Protein AF-A0A818RPY4-F1 (afdb_monomer_lite)

Foldseek 3Di:
DLVVVLVVLVVLLVVLQVVLVCCCPPVVDNVSSVVSNVSSVVSVVVSVVSVVVVVVVVVVVVVVVVVVVVVVVVVVVVVVVVVVVVCVVVDPVVVVVVVVVVVVVVVVVVVVVCVVVVVVVVVVCVVVDPVVVVLVVVVVVCVVVVNPCVVVSVVPPPPPDDPDDPVNVVVVVVVVVVVVVVVVD

Sequence (185 aa):
MIEKEASAAEKKYEASRKKALNAMKKSGDIETARIYAETAIQNRTSHNQFLTMASRIDSVISKVQQANAQNIMVNNMKQVNKMLEHVNKDMNISELAKIMEQFEQSFENFDVKEQVMSNAMNQAMATSTPTEAVHDLLRQIAEENNLDIRAQLDAIPSVQNTVQTPAQQEAAAQNTRLAALRHAT

Secondary structure (DSSP, 8-state):
-HHHHHHHHHHHHHHHHHHHHHHHHHH--HHHHHHHHHHHHHHHHHHHHHHHHHHHHHHHHHHHHHHHHHHHHHHHHHHHHHHHHHHHHH--HHHHHHHHHHHHHHHHHHHHHHHHHHHHHHHHHHHHS-HHHHHHHHHHHHHHTT---HHHHTTS----S----HHHHHHHHHHHHHHHHHT--

InterPro domains:
  IPR005024 Snf7 family [PF03357] (1-159)
  IPR005024 Snf7 family [PTHR10476] (2-182)

Structure (mmCIF, N/CA/C/O backbone):
data_AF-A0A818RPY4-F1
#
_entry.id   AF-A0A818RPY4-F1
#
loop_
_atom_site.group_PDB
_atom_site.id
_atom_site.type_symbol
_atom_site.label_atom_id
_atom_site.label_alt_id
_atom_site.label_comp_id
_atom_site.label_asym_id
_atom_site.label_entity_id
_atom_site.label_seq_id
_atom_site.pdbx_PDB_ins_code
_atom_site.Cartn_x
_atom_site.Cartn_y
_atom_site.Cartn_z
_atom_site.occupancy
_atom_site.B_iso_or_equiv
_atom_site.auth_seq_id
_atom_site.auth_comp_id
_atom_site.auth_asym_id
_atom_site.auth_atom_id
_atom_site.pdbx_PDB_model_num
ATOM 1 N N . MET A 1 1 ? 5.436 9.687 -5.935 1.00 67.44 1 MET A N 1
ATOM 2 C CA . MET A 1 1 ? 6.617 10.373 -6.529 1.00 67.44 1 MET A CA 1
ATOM 3 C C . MET A 1 1 ? 7.521 9.380 -7.259 1.00 67.44 1 MET A C 1
ATOM 5 O O . MET A 1 1 ? 7.837 9.636 -8.412 1.00 67.44 1 MET A O 1
ATOM 9 N N . ILE A 1 2 ? 7.837 8.222 -6.660 1.00 80.00 2 ILE A N 1
ATOM 10 C CA . ILE A 1 2 ? 8.667 7.173 -7.290 1.00 80.00 2 ILE A CA 1
ATOM 11 C C . ILE A 1 2 ? 7.984 6.491 -8.489 1.00 80.00 2 ILE A C 1
ATOM 13 O O . ILE A 1 2 ? 8.639 6.249 -9.495 1.00 80.00 2 ILE A O 1
ATOM 17 N N . GLU A 1 3 ? 6.663 6.289 -8.476 1.00 82.06 3 GLU A N 1
ATOM 18 C CA . GLU A 1 3 ? 5.933 5.764 -9.651 1.00 82.06 3 GLU A CA 1
ATOM 19 C C . GLU A 1 3 ? 6.082 6.650 -10.898 1.00 82.06 3 GLU A C 1
ATOM 21 O O . GLU A 1 3 ? 6.159 6.170 -12.030 1.00 82.06 3 GLU A O 1
ATOM 26 N N . LYS A 1 4 ? 6.178 7.970 -10.696 1.00 87.00 4 LYS A N 1
ATOM 27 C CA . LYS A 1 4 ? 6.399 8.930 -11.782 1.00 87.00 4 LYS A CA 1
ATOM 28 C C . LYS A 1 4 ? 7.807 8.784 -12.366 1.00 87.00 4 LYS A C 1
ATOM 30 O O . LYS A 1 4 ? 7.972 8.915 -13.577 1.00 87.00 4 LYS A O 1
ATOM 35 N N . GLU A 1 5 ? 8.801 8.486 -11.531 1.00 82.75 5 GLU A N 1
ATOM 36 C CA . GLU A 1 5 ? 10.171 8.192 -11.968 1.00 82.75 5 GLU A CA 1
ATOM 37 C C . GLU A 1 5 ? 10.271 6.829 -12.659 1.00 82.75 5 GLU A C 1
ATOM 39 O O . GLU A 1 5 ? 10.921 6.732 -13.700 1.00 82.75 5 GLU A O 1
ATOM 44 N N . ALA A 1 6 ? 9.541 5.817 -12.176 1.00 85.31 6 ALA A N 1
ATOM 45 C CA . ALA A 1 6 ? 9.406 4.530 -12.853 1.00 85.31 6 ALA A CA 1
ATOM 46 C C . ALA A 1 6 ? 8.798 4.712 -14.258 1.00 85.31 6 ALA A C 1
ATOM 48 O O . ALA A 1 6 ? 9.389 4.283 -15.248 1.00 85.31 6 ALA A O 1
ATOM 49 N N . SER A 1 7 ? 7.682 5.437 -14.384 1.00 88.62 7 SER A N 1
ATOM 50 C CA . SER A 1 7 ? 7.064 5.736 -15.687 1.00 88.62 7 SER A CA 1
ATOM 51 C C . SER A 1 7 ? 7.983 6.556 -16.606 1.00 88.62 7 SER A C 1
ATOM 53 O O . SER A 1 7 ? 8.022 6.342 -17.819 1.00 88.62 7 SER A O 1
ATOM 55 N N . ALA A 1 8 ? 8.765 7.484 -16.050 1.00 89.81 8 ALA A N 1
ATOM 56 C CA . ALA A 1 8 ? 9.746 8.242 -16.821 1.00 89.81 8 ALA A CA 1
ATOM 57 C C . ALA A 1 8 ? 10.901 7.359 -17.333 1.00 89.81 8 ALA A C 1
ATOM 59 O O . ALA A 1 8 ? 11.337 7.541 -18.473 1.00 89.81 8 ALA A O 1
ATOM 60 N N . ALA A 1 9 ? 11.379 6.406 -16.527 1.00 86.31 9 ALA A N 1
ATOM 61 C CA . ALA A 1 9 ? 12.386 5.425 -16.932 1.00 86.31 9 ALA A CA 1
ATOM 62 C C . ALA A 1 9 ? 11.866 4.505 -18.051 1.00 86.31 9 ALA A C 1
ATOM 64 O O . ALA A 1 9 ? 12.587 4.260 -19.018 1.00 86.31 9 ALA A O 1
ATOM 65 N N . GLU A 1 10 ? 10.593 4.111 -17.992 1.00 89.00 10 GLU A N 1
ATOM 66 C CA . GLU A 1 10 ? 9.947 3.302 -19.034 1.00 89.00 10 GLU A CA 1
ATOM 67 C C . GLU A 1 10 ? 9.850 4.052 -20.372 1.00 89.00 10 GLU A C 1
ATOM 69 O O . GLU A 1 10 ? 10.213 3.544 -21.434 1.00 89.00 10 GLU A O 1
ATOM 74 N N . LYS A 1 11 ? 9.472 5.336 -20.334 1.00 91.88 11 LYS A N 1
ATOM 75 C CA . LYS A 1 11 ? 9.467 6.183 -21.539 1.00 91.88 11 LYS A CA 1
ATOM 76 C C . LYS A 1 11 ? 10.861 6.326 -22.157 1.00 91.88 11 LYS A C 1
ATOM 78 O O . LYS A 1 11 ? 10.989 6.369 -23.382 1.00 91.88 11 LYS A O 1
ATOM 83 N N . LYS A 1 12 ? 11.912 6.404 -21.331 1.00 89.06 12 LYS A N 1
ATOM 84 C CA . LYS A 1 12 ? 13.310 6.444 -21.798 1.00 89.06 12 LYS A CA 1
ATOM 85 C C . LYS A 1 12 ? 13.745 5.108 -22.404 1.00 89.06 12 LYS A C 1
ATOM 87 O O . LYS A 1 12 ? 14.444 5.124 -23.417 1.00 89.06 12 LYS A O 1
ATOM 92 N N . TYR A 1 13 ? 13.305 3.982 -21.839 1.00 88.06 13 TYR A N 1
ATOM 93 C CA . TYR A 1 13 ? 13.518 2.651 -22.409 1.00 88.06 13 TYR A CA 1
ATOM 94 C C . TYR A 1 13 ? 12.922 2.543 -23.820 1.00 88.06 13 TYR A C 1
ATOM 96 O O . TYR A 1 13 ? 13.658 2.264 -24.770 1.00 88.06 13 TYR A O 1
ATOM 104 N N . GLU A 1 14 ? 11.639 2.871 -23.994 1.00 88.88 14 GLU A N 1
ATOM 105 C CA . GLU A 1 14 ? 10.976 2.800 -25.305 1.00 88.88 14 GLU A CA 1
ATOM 106 C C . GLU A 1 14 ? 11.595 3.764 -26.332 1.00 88.88 14 GLU A C 1
ATOM 108 O O . GLU A 1 14 ? 11.772 3.423 -27.507 1.00 88.88 14 GLU A O 1
ATOM 113 N N . ALA A 1 15 ? 12.018 4.956 -25.897 1.00 90.25 15 ALA A N 1
ATOM 114 C CA . ALA A 1 15 ? 12.715 5.906 -26.761 1.00 90.25 15 ALA A CA 1
ATOM 115 C C . ALA A 1 15 ? 14.076 5.371 -27.249 1.00 90.25 15 ALA A C 1
ATOM 117 O O . ALA A 1 15 ? 14.388 5.483 -28.439 1.00 90.25 15 ALA A O 1
ATOM 118 N N . SER A 1 16 ? 14.881 4.778 -26.363 1.00 82.88 16 SER A N 1
ATOM 119 C CA . SER A 1 16 ? 16.184 4.187 -26.708 1.00 82.88 16 SER A CA 1
ATOM 120 C C . SER A 1 16 ? 16.033 2.930 -27.566 1.00 82.88 16 SER A C 1
ATOM 122 O O . SER A 1 16 ? 16.767 2.759 -28.540 1.00 82.88 16 SER A O 1
ATOM 124 N N . ARG A 1 17 ? 15.011 2.112 -27.301 1.00 87.19 17 ARG A N 1
ATOM 125 C CA . ARG A 1 17 ? 14.654 0.945 -28.118 1.00 87.19 17 ARG A CA 1
ATOM 126 C C . ARG A 1 17 ? 14.272 1.342 -29.545 1.00 87.19 17 ARG A C 1
ATOM 128 O O . ARG A 1 17 ? 14.753 0.742 -30.5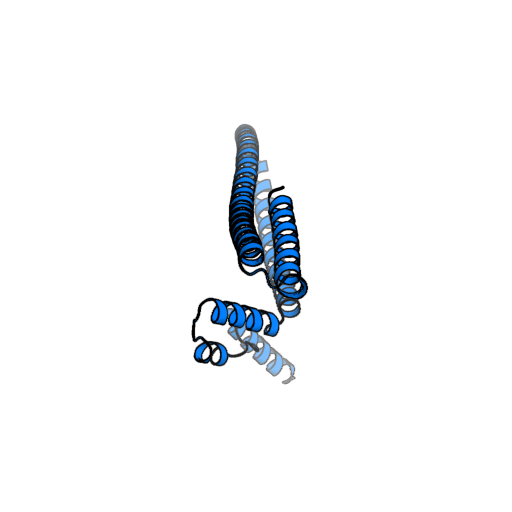07 1.00 87.19 17 ARG A O 1
ATOM 135 N N . LYS A 1 18 ? 13.471 2.400 -29.709 1.00 87.69 18 LYS A N 1
ATOM 136 C CA . LYS A 1 18 ? 13.110 2.934 -31.033 1.00 87.69 18 LYS A CA 1
ATOM 137 C C . LYS A 1 18 ? 14.329 3.482 -31.784 1.00 87.69 18 LYS A C 1
ATOM 139 O O . LYS A 1 18 ? 14.424 3.307 -32.999 1.00 87.69 18 LYS A O 1
ATOM 144 N N . LYS A 1 19 ? 15.276 4.110 -31.079 1.00 85.25 19 LYS A N 1
ATOM 145 C CA . LYS A 1 19 ? 16.550 4.573 -31.660 1.00 85.25 19 LYS A CA 1
ATOM 146 C C . LYS A 1 19 ? 17.438 3.408 -32.106 1.00 85.25 19 LYS A C 1
ATOM 148 O O . LYS A 1 19 ? 17.927 3.452 -33.230 1.00 85.25 19 LYS A O 1
ATOM 153 N N . ALA A 1 20 ? 17.555 2.347 -31.304 1.00 80.81 20 ALA A N 1
ATOM 154 C CA . ALA A 1 20 ? 18.280 1.129 -31.678 1.00 80.81 20 ALA A CA 1
ATOM 155 C C . ALA A 1 20 ? 17.685 0.465 -32.935 1.00 80.81 20 ALA A C 1
ATOM 157 O O . ALA A 1 20 ? 18.412 0.133 -33.871 1.00 80.81 20 ALA A O 1
ATOM 158 N N . LEU A 1 21 ? 16.351 0.355 -33.005 1.00 81.69 21 LEU A N 1
ATOM 159 C CA . LEU A 1 21 ? 15.651 -0.201 -34.169 1.00 81.69 21 LEU A CA 1
ATOM 160 C C . LEU A 1 21 ? 15.906 0.624 -35.441 1.00 81.69 21 LEU A C 1
ATOM 162 O O . LEU A 1 21 ? 16.112 0.071 -36.521 1.00 81.69 21 LEU A O 1
ATOM 166 N N . ASN A 1 22 ? 15.895 1.953 -35.318 1.00 82.50 22 ASN A N 1
ATOM 167 C CA . ASN A 1 22 ? 16.165 2.850 -36.438 1.00 82.50 22 ASN A CA 1
ATOM 168 C C . ASN A 1 22 ? 17.631 2.784 -36.893 1.00 82.50 22 ASN A C 1
ATOM 170 O O . ASN A 1 22 ? 17.871 2.809 -38.098 1.00 82.50 22 ASN A O 1
ATOM 174 N N . ALA A 1 23 ? 18.583 2.663 -35.962 1.00 76.31 23 ALA A N 1
ATOM 175 C CA . ALA A 1 23 ? 20.004 2.499 -36.273 1.00 76.31 23 ALA A CA 1
ATOM 176 C C . ALA A 1 23 ? 20.271 1.186 -37.032 1.00 76.31 23 ALA A C 1
ATOM 178 O O . ALA A 1 23 ? 20.927 1.214 -38.073 1.00 76.31 23 ALA A O 1
ATOM 179 N N . MET A 1 24 ? 19.663 0.069 -36.599 1.00 72.56 24 MET A N 1
ATOM 180 C CA . MET A 1 24 ? 19.740 -1.211 -37.322 1.00 72.56 24 MET A CA 1
ATOM 181 C C . MET A 1 24 ? 19.140 -1.131 -38.729 1.00 72.56 24 MET A C 1
ATOM 183 O O . MET A 1 24 ? 19.733 -1.641 -39.674 1.00 72.56 24 MET A O 1
ATOM 187 N N . LYS A 1 25 ? 17.961 -0.513 -38.885 1.00 78.00 25 LYS A N 1
ATOM 188 C CA . LYS A 1 25 ? 17.232 -0.516 -40.166 1.00 78.00 25 LYS A CA 1
ATOM 189 C C . LYS A 1 25 ? 17.791 0.448 -41.211 1.00 78.00 25 LYS A C 1
ATOM 191 O O . LYS A 1 25 ? 17.635 0.179 -42.396 1.00 78.00 25 LYS A O 1
ATOM 196 N N . LYS A 1 26 ? 18.348 1.591 -40.798 1.00 69.31 26 LYS A N 1
ATOM 197 C CA . LYS A 1 26 ? 18.755 2.661 -41.727 1.00 69.31 26 LYS A CA 1
ATOM 198 C C . LYS A 1 26 ? 20.251 2.708 -41.996 1.00 69.31 26 LYS A C 1
ATOM 200 O O . LYS A 1 26 ? 20.631 3.004 -43.121 1.00 69.31 26 LYS A O 1
ATOM 205 N N . SER A 1 27 ? 21.071 2.456 -40.981 1.00 61.00 27 SER A N 1
ATOM 206 C CA . SER A 1 27 ? 22.516 2.681 -41.081 1.00 61.00 27 SER A CA 1
ATOM 207 C C . SER A 1 27 ? 23.313 1.387 -41.231 1.00 61.00 27 SER A C 1
ATOM 209 O O . SER A 1 27 ? 24.478 1.454 -41.596 1.00 61.00 27 SER A O 1
ATOM 211 N N . GLY A 1 28 ? 22.723 0.218 -40.935 1.00 67.31 28 GLY A N 1
ATOM 212 C CA . GLY A 1 28 ? 23.444 -1.066 -40.920 1.00 67.31 28 GLY A CA 1
ATOM 213 C C . GLY A 1 28 ? 24.577 -1.130 -39.883 1.00 67.31 28 GLY A C 1
ATOM 214 O O . GLY A 1 28 ? 25.335 -2.094 -39.854 1.00 67.31 28 GLY A O 1
ATOM 215 N N . ASP A 1 29 ? 24.684 -0.107 -39.032 1.00 75.81 29 ASP A N 1
ATOM 216 C CA . ASP A 1 29 ? 25.770 0.091 -38.085 1.00 75.81 29 ASP A CA 1
ATOM 217 C C . ASP A 1 29 ? 25.438 -0.598 -36.756 1.00 75.81 29 ASP A C 1
ATOM 219 O O . ASP A 1 29 ? 24.669 -0.104 -35.920 1.00 75.81 29 ASP A O 1
ATOM 223 N N . ILE A 1 30 ? 25.984 -1.805 -36.615 1.00 78.12 30 ILE A N 1
ATOM 224 C CA . ILE A 1 30 ? 25.732 -2.721 -35.500 1.00 78.12 30 ILE A CA 1
ATOM 225 C C . ILE A 1 30 ? 26.268 -2.150 -34.182 1.00 78.12 30 ILE A C 1
ATOM 227 O O . ILE A 1 30 ? 25.637 -2.343 -33.142 1.00 78.12 30 ILE A O 1
ATOM 231 N N . GLU A 1 31 ? 27.374 -1.404 -34.211 1.00 79.56 31 GLU A N 1
ATOM 232 C CA . GLU A 1 31 ? 27.987 -0.845 -33.000 1.00 79.56 31 GLU A CA 1
ATOM 233 C C . GLU A 1 31 ? 27.130 0.280 -32.405 1.00 79.56 31 GLU A C 1
ATOM 235 O O . GLU A 1 31 ? 26.821 0.276 -31.211 1.00 79.56 31 GLU A O 1
ATOM 240 N N . THR A 1 32 ? 26.608 1.178 -33.243 1.00 77.50 32 THR A N 1
ATOM 241 C CA . THR A 1 32 ? 25.671 2.217 -32.791 1.00 77.50 32 THR A CA 1
ATOM 242 C C . THR A 1 32 ? 24.368 1.613 -32.247 1.00 77.50 32 THR A C 1
ATOM 244 O O . THR A 1 32 ? 23.838 2.059 -31.224 1.00 77.50 32 THR A O 1
ATOM 247 N N . ALA A 1 33 ? 23.844 0.564 -32.890 1.00 79.25 33 ALA A N 1
ATOM 248 C CA . ALA A 1 33 ? 22.659 -0.140 -32.403 1.00 79.25 33 ALA A CA 1
ATOM 249 C C . ALA A 1 33 ? 22.900 -0.851 -31.058 1.00 79.25 33 ALA A C 1
ATOM 251 O O . ALA A 1 33 ? 22.015 -0.831 -30.197 1.00 79.25 33 ALA A O 1
ATOM 252 N N . ARG A 1 34 ? 24.093 -1.427 -30.854 1.00 79.81 34 ARG A N 1
ATOM 253 C CA . ARG A 1 34 ? 24.506 -2.069 -29.599 1.00 79.81 34 ARG A CA 1
ATOM 254 C C . ARG A 1 34 ? 24.515 -1.076 -28.436 1.00 79.81 34 ARG A C 1
ATOM 256 O O . ARG A 1 34 ? 23.913 -1.373 -27.409 1.00 79.81 34 ARG A O 1
ATOM 263 N N . ILE A 1 35 ? 25.094 0.113 -28.614 1.00 85.50 35 ILE A N 1
ATOM 264 C CA . ILE A 1 35 ? 25.145 1.150 -27.564 1.00 85.50 35 ILE A CA 1
ATOM 265 C C . ILE A 1 35 ? 23.730 1.591 -27.147 1.00 85.50 35 ILE A C 1
ATOM 267 O O . ILE A 1 35 ? 23.422 1.715 -25.955 1.00 85.50 35 ILE A O 1
ATOM 271 N N . TYR A 1 36 ? 22.825 1.791 -28.112 1.00 83.31 36 TYR A N 1
ATOM 272 C CA . TYR A 1 36 ? 21.433 2.136 -27.802 1.00 83.31 36 TYR A CA 1
ATOM 273 C C . TYR A 1 36 ? 20.666 0.984 -27.142 1.00 83.31 36 TYR A C 1
ATOM 275 O O . TYR A 1 36 ? 19.822 1.239 -26.279 1.00 83.31 36 TYR A O 1
ATOM 283 N N . ALA A 1 37 ? 20.954 -0.266 -27.513 1.00 83.69 37 ALA A N 1
ATOM 284 C CA . ALA A 1 37 ? 20.369 -1.443 -26.879 1.00 83.69 37 ALA A CA 1
ATOM 285 C C . ALA A 1 37 ? 20.849 -1.610 -25.428 1.00 83.69 37 ALA A C 1
ATOM 287 O O . ALA A 1 37 ? 20.030 -1.851 -24.543 1.00 83.69 37 ALA A O 1
ATOM 288 N N . GLU A 1 38 ? 22.139 -1.404 -25.160 1.00 86.31 38 GLU A N 1
ATOM 289 C CA . GLU A 1 38 ? 22.707 -1.427 -23.808 1.00 86.31 38 GLU A CA 1
ATOM 290 C C . GLU A 1 38 ? 22.080 -0.341 -22.926 1.00 86.31 38 GLU A C 1
ATOM 292 O O . GLU A 1 38 ? 21.578 -0.623 -21.836 1.00 86.31 38 GLU A O 1
ATOM 297 N N . THR A 1 39 ? 21.971 0.879 -23.458 1.00 84.62 39 THR A N 1
ATOM 298 C CA . THR A 1 39 ? 21.284 1.989 -22.783 1.00 84.62 39 THR A CA 1
ATOM 299 C C . THR A 1 39 ? 19.810 1.660 -22.513 1.00 84.62 39 THR A C 1
ATOM 301 O O . THR A 1 39 ? 19.263 2.027 -21.470 1.00 84.62 39 THR A O 1
ATOM 304 N N . ALA A 1 40 ? 19.128 0.969 -23.431 1.00 84.19 40 ALA A N 1
ATOM 305 C CA . ALA A 1 40 ? 17.751 0.532 -23.216 1.00 84.19 40 ALA A CA 1
ATOM 306 C C . ALA A 1 40 ? 17.670 -0.494 -22.070 1.00 84.19 40 ALA A C 1
ATOM 308 O O . ALA A 1 40 ? 16.874 -0.316 -21.149 1.00 84.19 40 ALA A O 1
ATOM 309 N N . ILE A 1 41 ? 18.530 -1.516 -22.068 1.00 89.19 41 ILE A N 1
ATOM 310 C CA . ILE A 1 41 ? 18.573 -2.527 -21.001 1.00 89.19 41 ILE A CA 1
ATOM 311 C C . ILE A 1 41 ? 18.842 -1.873 -19.642 1.00 89.19 41 ILE A C 1
ATOM 313 O O . ILE A 1 41 ? 18.144 -2.180 -18.677 1.00 89.19 41 ILE A O 1
ATOM 317 N N . GLN A 1 42 ? 19.780 -0.927 -19.569 1.00 88.56 42 GLN A N 1
ATOM 318 C CA . GLN A 1 42 ? 20.076 -0.198 -18.337 1.00 88.56 42 GLN A CA 1
ATOM 319 C C . GLN A 1 42 ? 18.849 0.569 -17.817 1.00 88.56 42 GLN A C 1
ATOM 321 O O . GLN A 1 42 ? 18.505 0.443 -16.643 1.00 88.56 42 GLN A O 1
ATOM 326 N N . ASN A 1 43 ? 18.138 1.295 -18.691 1.00 85.69 43 ASN A N 1
ATOM 327 C CA . ASN A 1 43 ? 16.909 2.005 -18.313 1.00 85.69 43 ASN A CA 1
ATOM 328 C C . ASN A 1 43 ? 15.803 1.050 -17.833 1.00 85.69 43 ASN A C 1
ATOM 330 O O . ASN A 1 43 ? 15.098 1.376 -16.879 1.00 85.69 43 ASN A O 1
ATOM 334 N N . ARG A 1 44 ? 15.674 -0.136 -18.444 1.00 87.62 44 ARG A N 1
ATOM 335 C CA . ARG A 1 44 ? 14.719 -1.168 -18.011 1.00 87.62 44 ARG A CA 1
ATOM 336 C C . ARG A 1 44 ? 15.059 -1.709 -16.621 1.00 87.62 44 ARG A C 1
ATOM 338 O O . ARG A 1 44 ? 14.172 -1.878 -15.788 1.00 87.62 44 ARG A O 1
ATOM 345 N N . THR A 1 45 ? 16.339 -1.946 -16.342 1.00 88.19 45 THR A N 1
ATOM 346 C CA . THR A 1 45 ? 16.793 -2.361 -15.007 1.00 88.19 45 THR A CA 1
ATOM 347 C C . THR A 1 45 ? 16.498 -1.283 -13.966 1.00 88.19 45 THR A C 1
ATOM 349 O O . THR A 1 45 ? 15.952 -1.591 -12.907 1.00 88.19 45 THR A O 1
ATOM 352 N N . SER A 1 46 ? 16.771 -0.012 -14.280 1.00 84.25 46 SER A N 1
ATOM 353 C CA . SER A 1 46 ? 16.408 1.107 -13.405 1.00 84.25 46 SER A CA 1
ATOM 354 C C . SER A 1 46 ? 14.895 1.199 -13.177 1.00 84.25 46 SER A C 1
ATOM 356 O O . SER A 1 46 ? 14.475 1.394 -12.040 1.00 84.25 46 SER A O 1
ATOM 358 N N . HIS A 1 47 ? 14.068 0.998 -14.212 1.00 86.94 47 HIS A N 1
ATOM 359 C CA . HIS A 1 47 ? 12.607 0.956 -14.081 1.00 86.94 47 HIS A CA 1
ATOM 360 C C . HIS A 1 47 ? 12.148 -0.123 -13.089 1.00 86.94 47 HIS A C 1
ATOM 362 O O . HIS A 1 47 ? 11.433 0.187 -12.136 1.00 86.94 47 HIS A O 1
ATOM 368 N N . ASN A 1 48 ? 12.619 -1.363 -13.255 1.00 87.44 48 ASN A N 1
ATOM 369 C CA . ASN A 1 48 ? 12.277 -2.473 -12.359 1.00 87.44 48 ASN A CA 1
ATOM 370 C C . ASN A 1 48 ? 12.696 -2.199 -10.906 1.00 87.44 48 ASN A C 1
ATOM 372 O O . ASN A 1 48 ? 11.982 -2.548 -9.960 1.00 87.44 48 ASN A O 1
ATOM 376 N N . GLN A 1 49 ? 13.841 -1.543 -10.715 1.00 89.50 49 GLN A N 1
ATOM 377 C CA . GLN A 1 49 ? 14.306 -1.172 -9.386 1.00 89.50 49 GLN A CA 1
ATOM 378 C C . GLN A 1 49 ? 13.437 -0.077 -8.756 1.00 89.50 49 GLN A C 1
ATOM 380 O O . GLN A 1 49 ? 13.091 -0.194 -7.580 1.00 89.50 49 GLN A O 1
ATOM 385 N N . PHE A 1 50 ? 13.011 0.928 -9.527 1.00 88.62 50 PHE A N 1
ATOM 386 C CA . PHE A 1 50 ? 12.057 1.934 -9.053 1.00 88.62 50 PHE A CA 1
ATOM 387 C C . PHE A 1 50 ? 10.687 1.335 -8.729 1.00 88.62 50 PHE A C 1
ATOM 389 O O . PHE A 1 50 ? 10.101 1.711 -7.718 1.00 88.62 50 PHE A O 1
ATOM 396 N N . LEU A 1 51 ? 10.202 0.371 -9.516 1.00 88.94 51 LEU A N 1
ATOM 397 C CA . LEU A 1 51 ? 8.951 -0.340 -9.236 1.00 88.94 51 LEU A CA 1
ATOM 398 C C . LEU A 1 51 ? 9.036 -1.118 -7.913 1.00 88.94 51 LEU A C 1
ATOM 400 O O . LEU A 1 51 ? 8.153 -1.028 -7.063 1.00 88.94 51 LEU A O 1
ATOM 404 N N . THR A 1 52 ? 10.151 -1.823 -7.702 1.00 87.75 52 THR A N 1
ATOM 405 C CA . THR A 1 52 ? 10.418 -2.547 -6.450 1.00 87.75 52 THR A CA 1
ATOM 406 C C . THR A 1 52 ? 10.545 -1.591 -5.261 1.00 87.75 52 THR A C 1
ATOM 408 O O . THR A 1 52 ? 10.112 -1.902 -4.154 1.00 87.75 52 THR A O 1
ATOM 411 N N . MET A 1 53 ? 11.152 -0.419 -5.456 1.00 88.56 53 MET A N 1
ATOM 412 C CA . MET A 1 53 ? 11.214 0.609 -4.417 1.00 88.56 53 MET A CA 1
ATOM 413 C C . MET A 1 53 ? 9.834 1.196 -4.114 1.00 88.56 53 MET A C 1
ATOM 415 O O . MET A 1 53 ? 9.528 1.393 -2.942 1.00 88.56 53 MET A O 1
ATOM 419 N N . ALA A 1 54 ? 8.998 1.432 -5.128 1.00 87.56 54 ALA A N 1
ATOM 420 C CA . ALA A 1 54 ? 7.637 1.932 -4.950 1.00 87.56 54 ALA A CA 1
ATOM 421 C C . ALA A 1 54 ? 6.800 0.968 -4.096 1.00 87.56 54 ALA A C 1
ATOM 423 O O . ALA A 1 54 ? 6.298 1.376 -3.053 1.00 87.56 54 ALA A O 1
ATOM 424 N N . SER A 1 55 ? 6.779 -0.327 -4.432 1.00 88.25 55 SER A N 1
ATOM 425 C CA . SER A 1 55 ? 6.018 -1.325 -3.663 1.00 88.25 55 SER A CA 1
ATOM 426 C C . SER A 1 55 ? 6.504 -1.473 -2.216 1.00 88.25 55 SER A C 1
ATOM 428 O O . SER A 1 55 ? 5.707 -1.624 -1.282 1.00 88.25 55 SER A O 1
ATOM 430 N N . ARG A 1 56 ? 7.823 -1.378 -1.996 1.00 87.94 56 ARG A N 1
ATOM 431 C CA . ARG A 1 56 ? 8.408 -1.354 -0.647 1.00 87.94 56 ARG A CA 1
ATOM 432 C C . ARG A 1 56 ? 7.988 -0.108 0.129 1.00 87.94 56 ARG A C 1
ATOM 434 O O . ARG A 1 56 ? 7.685 -0.222 1.314 1.00 87.94 56 ARG A O 1
ATOM 441 N N . ILE A 1 57 ? 7.958 1.059 -0.512 1.00 90.50 57 ILE A N 1
ATOM 442 C CA . ILE A 1 57 ? 7.517 2.309 0.117 1.00 90.50 57 ILE A CA 1
ATOM 443 C C . ILE A 1 57 ? 6.031 2.244 0.457 1.00 90.50 57 ILE A C 1
ATOM 445 O O . ILE A 1 57 ? 5.680 2.584 1.582 1.00 90.50 57 ILE A O 1
ATOM 449 N N . ASP A 1 58 ? 5.180 1.747 -0.436 1.00 86.06 58 ASP A N 1
ATOM 450 C CA . ASP A 1 58 ? 3.744 1.613 -0.166 1.00 86.06 58 ASP A CA 1
ATOM 451 C C . ASP A 1 58 ? 3.480 0.672 1.015 1.00 86.06 58 ASP A C 1
ATOM 453 O O . ASP A 1 58 ? 2.687 0.980 1.908 1.00 86.06 58 ASP A O 1
ATOM 457 N N . SER A 1 59 ? 4.241 -0.425 1.105 1.00 89.50 59 SER A N 1
ATOM 458 C CA . SER A 1 59 ? 4.207 -1.320 2.268 1.00 89.50 59 SER A CA 1
ATOM 459 C C . SER A 1 59 ? 4.607 -0.604 3.565 1.00 89.50 59 SER A C 1
ATOM 461 O O . SER A 1 59 ? 4.009 -0.832 4.617 1.00 89.50 59 SER A O 1
ATOM 463 N N . VAL A 1 60 ? 5.612 0.276 3.517 1.00 92.44 60 VAL A N 1
ATOM 464 C CA . VAL A 1 60 ? 6.026 1.080 4.678 1.00 92.44 60 VAL A CA 1
ATOM 465 C C . VAL A 1 60 ? 4.970 2.129 5.026 1.00 92.44 60 VAL A C 1
ATOM 467 O O . VAL A 1 60 ? 4.664 2.290 6.204 1.00 92.44 60 VAL A O 1
ATOM 470 N N . ILE A 1 61 ? 4.365 2.792 4.039 1.00 90.50 61 ILE A N 1
ATOM 471 C CA . ILE A 1 61 ? 3.277 3.757 4.248 1.00 90.50 61 ILE A CA 1
ATOM 472 C C . ILE A 1 61 ? 2.105 3.079 4.955 1.00 90.50 61 ILE A C 1
ATOM 474 O O . ILE A 1 61 ? 1.620 3.609 5.952 1.00 90.50 61 ILE A O 1
ATOM 478 N N . SER A 1 62 ? 1.700 1.888 4.506 1.00 91.62 62 SER A N 1
ATOM 479 C CA . SER A 1 62 ? 0.628 1.117 5.143 1.00 91.62 62 SER A CA 1
ATOM 480 C C . SER A 1 62 ? 0.950 0.799 6.609 1.00 91.62 62 SER A C 1
ATOM 482 O O . SER A 1 62 ? 0.136 1.055 7.499 1.00 91.62 62 SER A O 1
ATOM 484 N N . LYS A 1 63 ? 2.180 0.352 6.900 1.00 91.56 63 LYS A N 1
ATOM 485 C CA . LYS A 1 63 ? 2.632 0.109 8.281 1.00 91.56 63 LYS A CA 1
ATOM 486 C C . LYS A 1 63 ? 2.642 1.379 9.131 1.00 91.56 63 LYS A C 1
ATOM 488 O O . LYS A 1 63 ? 2.242 1.338 10.292 1.00 91.56 63 LYS A O 1
ATOM 493 N N . VAL A 1 64 ? 3.071 2.509 8.571 1.00 95.38 64 VAL A N 1
ATOM 494 C CA . VAL A 1 64 ? 3.075 3.805 9.266 1.00 95.38 64 VAL A CA 1
ATOM 495 C C . VAL A 1 64 ? 1.648 4.283 9.539 1.00 95.38 64 VAL A C 1
ATOM 497 O O . VAL A 1 64 ? 1.365 4.739 10.644 1.00 95.38 64 VAL A O 1
ATOM 500 N N . GLN A 1 65 ? 0.731 4.140 8.581 1.00 92.62 65 GLN A N 1
ATOM 501 C CA . GLN A 1 65 ? -0.685 4.463 8.769 1.00 92.62 65 GLN A CA 1
ATOM 502 C C . GLN A 1 65 ? -1.319 3.593 9.858 1.00 92.62 65 GLN A C 1
ATOM 504 O O . GLN A 1 65 ? -2.009 4.123 10.730 1.00 92.62 65 GLN A O 1
ATOM 509 N N . GLN A 1 66 ? -1.032 2.288 9.864 1.00 92.44 66 GLN A N 1
ATOM 510 C CA . GLN A 1 66 ? -1.490 1.375 10.911 1.00 92.44 66 GLN A CA 1
ATOM 511 C C . GLN A 1 66 ? -0.935 1.773 12.285 1.00 92.44 66 GLN A C 1
ATOM 513 O O . GLN A 1 66 ? -1.690 1.851 13.253 1.00 92.44 66 GLN A O 1
ATOM 518 N N . ALA A 1 67 ? 0.362 2.079 12.374 1.00 90.56 67 ALA A N 1
ATOM 519 C CA . ALA A 1 67 ? 0.986 2.537 13.613 1.00 90.56 67 ALA A CA 1
ATOM 520 C C . ALA A 1 67 ? 0.386 3.866 14.105 1.00 90.56 67 ALA A C 1
ATOM 522 O O . ALA A 1 67 ? 0.155 4.036 15.301 1.00 90.56 67 ALA A O 1
ATOM 523 N N . ASN A 1 68 ? 0.075 4.794 13.196 1.00 91.44 68 ASN A N 1
ATOM 524 C CA . ASN A 1 68 ? -0.590 6.049 13.537 1.00 91.44 68 ASN A CA 1
ATOM 525 C C . ASN A 1 68 ? -2.022 5.817 14.048 1.00 91.44 68 ASN A C 1
ATOM 527 O O . ASN A 1 68 ? -2.408 6.379 15.070 1.00 91.44 68 ASN A O 1
ATOM 531 N N . ALA A 1 69 ? -2.794 4.942 13.396 1.00 91.12 69 ALA A N 1
ATOM 532 C CA . ALA A 1 69 ? -4.134 4.570 13.851 1.00 91.12 69 ALA A CA 1
ATOM 533 C C . ALA A 1 69 ? -4.103 3.915 15.244 1.00 91.12 69 ALA A C 1
ATOM 535 O O . ALA A 1 69 ? -4.897 4.278 16.113 1.00 91.12 69 ALA A O 1
ATOM 536 N N . GLN A 1 70 ? -3.140 3.019 15.493 1.00 88.56 70 GLN A N 1
ATOM 537 C CA . GLN A 1 70 ? -2.911 2.447 16.823 1.00 88.56 70 GLN A CA 1
ATOM 538 C C . GLN A 1 70 ? -2.549 3.529 17.846 1.00 88.56 70 GLN A C 1
ATOM 540 O O . GLN A 1 70 ? -3.080 3.519 18.953 1.00 88.56 70 GLN A O 1
ATOM 545 N N . ASN A 1 71 ? -1.704 4.499 17.486 1.00 91.44 71 ASN A N 1
ATOM 546 C CA . ASN A 1 71 ? -1.348 5.603 18.379 1.00 91.44 71 ASN A CA 1
ATOM 547 C C . ASN A 1 71 ? -2.571 6.461 18.748 1.00 91.44 71 ASN A C 1
ATOM 549 O O . ASN A 1 71 ? -2.782 6.770 19.921 1.00 91.44 71 ASN A O 1
ATOM 553 N N . ILE A 1 72 ? -3.420 6.783 17.768 1.00 92.88 72 ILE A N 1
ATOM 554 C CA . ILE A 1 72 ? -4.688 7.490 17.990 1.00 92.88 72 ILE A CA 1
ATOM 555 C C . ILE A 1 72 ? -5.596 6.678 18.924 1.00 92.88 72 ILE A C 1
ATOM 557 O O . ILE A 1 72 ? -6.130 7.233 19.884 1.00 92.88 72 ILE A O 1
ATOM 561 N N . MET A 1 73 ? -5.726 5.366 18.706 1.00 87.38 73 MET A N 1
ATOM 562 C CA . MET A 1 73 ? -6.511 4.485 19.577 1.00 87.38 73 MET A CA 1
ATOM 563 C C . MET A 1 73 ? -5.973 4.459 21.012 1.00 87.38 73 MET A C 1
ATOM 565 O O . MET A 1 73 ? -6.754 4.596 21.951 1.00 87.38 73 MET A O 1
ATOM 569 N N . VAL A 1 74 ? -4.653 4.367 21.198 1.00 92.62 74 VAL A N 1
ATOM 570 C CA . VAL A 1 74 ? -4.009 4.428 22.521 1.00 92.62 74 VAL A CA 1
ATOM 571 C C . VAL A 1 74 ? -4.280 5.769 23.206 1.00 92.62 74 VAL A C 1
ATOM 573 O O . VAL A 1 74 ? -4.600 5.805 24.396 1.00 92.62 74 VAL A O 1
ATOM 576 N N . ASN A 1 75 ? -4.209 6.880 22.471 1.00 91.62 75 ASN A N 1
ATOM 577 C CA . ASN A 1 75 ? -4.516 8.202 23.017 1.00 91.62 75 ASN A CA 1
ATOM 578 C C . ASN A 1 75 ? -5.993 8.326 23.421 1.00 91.62 75 ASN A C 1
ATOM 580 O O . ASN A 1 75 ? -6.280 8.852 24.498 1.00 91.62 75 ASN A O 1
ATOM 584 N N . ASN A 1 76 ? -6.916 7.796 22.615 1.00 90.06 76 ASN A N 1
ATOM 585 C CA . ASN A 1 76 ? -8.340 7.742 22.951 1.00 90.06 76 ASN A CA 1
ATOM 586 C C . ASN A 1 76 ? -8.592 6.855 24.177 1.00 90.06 76 ASN A C 1
ATOM 588 O O . ASN A 1 76 ? -9.268 7.284 25.107 1.00 90.06 76 ASN A O 1
ATOM 592 N N . MET A 1 77 ? -7.979 5.670 24.251 1.00 83.56 77 MET A N 1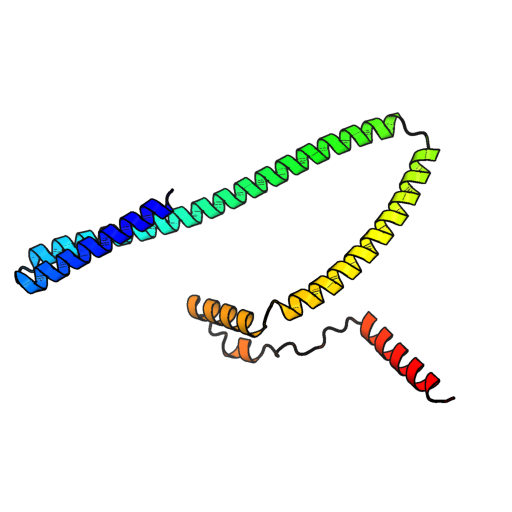
ATOM 593 C CA . MET A 1 77 ? -8.059 4.798 25.429 1.00 83.56 77 MET A CA 1
ATOM 594 C C . MET A 1 77 ? -7.521 5.481 26.687 1.00 83.56 77 MET A C 1
ATOM 596 O O . MET A 1 77 ? -8.110 5.351 27.757 1.00 83.56 77 MET A O 1
ATOM 600 N N . LYS A 1 78 ? -6.451 6.275 26.576 1.00 88.25 78 LYS A N 1
ATOM 601 C CA . LYS A 1 78 ? -5.932 7.070 27.695 1.00 88.25 78 LYS A CA 1
ATOM 602 C C . LYS A 1 78 ? -6.934 8.131 28.162 1.00 88.25 78 LYS A C 1
ATOM 604 O O . LYS A 1 78 ? -7.028 8.379 29.363 1.00 88.25 78 LYS A O 1
ATOM 609 N N . GLN A 1 79 ? -7.666 8.764 27.245 1.00 88.19 79 GLN A N 1
ATOM 610 C CA . GLN A 1 79 ? -8.722 9.723 27.592 1.00 88.19 79 GLN A CA 1
ATOM 611 C C . GLN A 1 79 ? -9.927 9.031 28.236 1.00 88.19 79 GLN A C 1
ATOM 613 O O . GLN A 1 79 ? -10.392 9.487 29.278 1.00 88.19 79 GLN A O 1
ATOM 618 N N . VAL A 1 80 ? -10.372 7.899 27.682 1.00 86.56 80 VAL A N 1
ATOM 619 C CA . VAL A 1 80 ? -11.446 7.080 28.262 1.00 86.56 80 VAL A CA 1
ATOM 620 C C . VAL A 1 80 ? -11.062 6.597 29.658 1.00 86.56 80 VAL A C 1
ATOM 622 O O . VAL A 1 80 ? -11.864 6.715 30.572 1.00 86.56 80 VAL A O 1
ATOM 625 N N . ASN A 1 81 ? -9.824 6.147 29.870 1.00 84.06 81 ASN A N 1
ATOM 626 C CA . ASN A 1 81 ? -9.365 5.718 31.190 1.00 84.06 81 ASN A CA 1
ATOM 627 C C . ASN A 1 81 ? -9.377 6.866 32.214 1.00 84.06 81 ASN A C 1
ATOM 629 O O . ASN A 1 81 ? -9.766 6.662 33.356 1.00 84.06 81 ASN A O 1
ATOM 633 N N . LYS A 1 82 ? -9.020 8.093 31.807 1.00 84.81 82 LYS A N 1
ATOM 634 C CA . LYS A 1 82 ? -9.153 9.277 32.674 1.00 84.81 82 LYS A CA 1
ATOM 635 C C . LYS A 1 82 ? -10.611 9.599 33.001 1.00 84.81 82 LYS A C 1
ATOM 637 O O . LYS A 1 82 ? -10.907 9.965 34.133 1.00 84.81 82 LYS A O 1
ATOM 642 N N . MET A 1 83 ? -11.510 9.475 32.024 1.00 79.69 83 MET A N 1
ATOM 643 C CA . MET A 1 83 ? -12.948 9.645 32.244 1.00 79.69 83 MET A CA 1
ATOM 644 C C . MET A 1 83 ? -13.478 8.573 33.197 1.00 79.69 83 MET A C 1
ATOM 646 O O . MET A 1 83 ? -14.196 8.902 34.130 1.00 79.69 83 MET A O 1
ATOM 650 N N . LEU A 1 84 ? -13.057 7.319 33.026 1.00 76.06 84 LEU A N 1
ATOM 651 C CA . LEU A 1 84 ? -13.410 6.216 33.912 1.00 76.06 84 LEU A CA 1
ATOM 652 C C . LEU A 1 84 ? -12.860 6.427 35.328 1.00 76.06 84 LEU A C 1
ATOM 654 O O . LEU A 1 84 ? -13.561 6.146 36.288 1.00 76.06 84 LEU A O 1
ATOM 658 N N . GLU A 1 85 ? -11.648 6.965 35.484 1.00 78.56 85 GLU A N 1
ATOM 659 C CA . GLU A 1 85 ? -11.080 7.312 36.793 1.00 78.56 85 GLU A CA 1
ATOM 660 C C . GLU A 1 85 ? -11.867 8.442 37.482 1.00 78.56 85 GLU A C 1
ATOM 662 O O . GLU A 1 85 ? -12.050 8.414 38.699 1.00 78.56 85 GLU A O 1
ATOM 667 N N . HIS A 1 86 ? -12.371 9.411 36.712 1.00 76.56 86 HIS A N 1
ATOM 668 C CA . HIS A 1 86 ? -13.250 10.469 37.215 1.00 76.56 86 HIS A CA 1
ATOM 669 C C . HIS A 1 86 ? -14.631 9.924 37.600 1.00 76.56 86 HIS A C 1
ATOM 671 O O . HIS A 1 86 ? -15.119 10.230 38.683 1.00 76.56 86 HIS A O 1
ATOM 677 N N . VAL A 1 87 ? -15.217 9.056 36.766 1.00 68.56 87 VAL A N 1
ATOM 678 C CA . VAL A 1 87 ? -16.465 8.343 37.075 1.00 68.56 87 VAL A CA 1
ATOM 679 C C . VAL A 1 87 ? -16.282 7.494 38.330 1.00 68.56 87 VAL A C 1
ATOM 681 O O . VAL A 1 87 ? -17.111 7.573 39.221 1.00 68.56 87 VAL A O 1
ATOM 684 N N . ASN A 1 88 ? -15.170 6.764 38.466 1.00 68.00 88 ASN A N 1
ATOM 685 C CA . ASN A 1 88 ? -14.848 5.946 39.640 1.00 68.00 88 ASN A CA 1
ATOM 686 C C . ASN A 1 88 ? -14.712 6.779 40.931 1.00 68.00 88 ASN A C 1
ATOM 688 O O . ASN A 1 88 ? -15.039 6.293 42.009 1.00 68.00 88 ASN A O 1
ATOM 692 N N . LYS A 1 89 ? -14.260 8.038 40.836 1.00 68.81 89 LYS A N 1
ATOM 693 C CA . LYS A 1 89 ? -14.218 8.977 41.973 1.00 68.81 89 LYS A CA 1
ATOM 694 C C . LYS A 1 89 ? -15.588 9.561 42.331 1.00 68.81 89 LYS A C 1
ATOM 696 O O . LYS A 1 89 ? -15.811 9.833 43.507 1.00 68.81 89 LYS A O 1
ATOM 701 N N . ASP A 1 90 ? -16.486 9.698 41.356 1.00 60.62 90 ASP A N 1
ATOM 702 C CA . ASP A 1 90 ? -17.832 10.262 41.529 1.00 60.62 90 ASP A CA 1
ATOM 703 C C . ASP A 1 90 ? -18.947 9.201 41.615 1.00 60.62 90 ASP A C 1
ATOM 705 O O . ASP A 1 90 ? -20.128 9.548 41.649 1.00 60.62 90 ASP A O 1
ATOM 709 N N . MET A 1 91 ? -18.618 7.902 41.666 1.00 54.53 91 MET A N 1
ATOM 710 C CA . MET A 1 91 ? -19.636 6.850 41.653 1.00 54.53 91 MET A CA 1
ATOM 711 C C . MET A 1 91 ? -20.514 6.868 42.907 1.00 54.53 91 MET A C 1
ATOM 713 O O . MET A 1 91 ? -20.171 6.332 43.962 1.00 54.53 91 MET A O 1
ATOM 717 N N . ASN A 1 92 ? -21.732 7.368 42.729 1.00 58.44 92 ASN A N 1
ATOM 718 C CA . ASN A 1 92 ? -22.886 6.968 43.512 1.00 58.44 92 ASN A CA 1
ATOM 719 C C . ASN A 1 92 ? -23.309 5.574 43.008 1.00 58.44 92 ASN A C 1
ATOM 721 O O . ASN A 1 92 ? -23.673 5.422 41.843 1.00 58.44 92 ASN A O 1
ATOM 725 N N . ILE A 1 93 ? -23.239 4.537 43.852 1.00 60.38 93 ILE A N 1
ATOM 726 C CA . ILE A 1 93 ? -23.482 3.116 43.495 1.00 60.38 93 ILE A CA 1
ATOM 727 C C . ILE A 1 93 ? -24.793 2.897 42.707 1.00 60.38 93 ILE A C 1
ATOM 729 O O . ILE A 1 93 ? -24.891 1.984 41.889 1.00 60.38 93 ILE A O 1
ATOM 733 N N . SER A 1 94 ? -25.786 3.768 42.899 1.00 62.28 94 SER A N 1
ATOM 734 C CA . SER A 1 94 ? -27.059 3.725 42.176 1.00 62.28 94 SER A CA 1
ATOM 735 C C . SER A 1 94 ? -26.963 4.080 40.683 1.00 62.28 94 SER A C 1
ATOM 737 O O . SER A 1 94 ? -27.799 3.613 39.910 1.00 62.28 94 SER A O 1
ATOM 739 N N . GLU A 1 95 ? -26.000 4.902 40.262 1.00 63.16 95 GLU A N 1
ATOM 740 C CA . GLU A 1 95 ? -25.802 5.236 38.844 1.00 63.16 95 GLU A CA 1
ATOM 741 C C . GLU A 1 95 ? -25.000 4.150 38.122 1.00 63.16 95 GLU A C 1
ATOM 743 O O . GLU A 1 95 ? -25.335 3.814 36.989 1.00 63.16 95 GLU A O 1
ATOM 748 N N . LEU A 1 96 ? -24.034 3.509 38.795 1.00 64.88 96 LEU A N 1
ATOM 749 C CA . LEU A 1 96 ? -23.316 2.353 38.242 1.00 64.88 96 LEU A CA 1
ATOM 750 C C . LEU A 1 96 ? -24.265 1.187 37.936 1.00 64.88 96 LEU A C 1
ATOM 752 O O . LEU A 1 96 ? -24.149 0.571 36.881 1.00 64.88 96 LEU A O 1
ATOM 756 N N . ALA A 1 97 ? -25.221 0.906 38.828 1.00 69.62 97 ALA A N 1
ATOM 757 C CA . ALA A 1 97 ? -26.224 -0.135 38.604 1.00 69.62 97 ALA A CA 1
ATOM 758 C C . ALA A 1 97 ? -27.083 0.152 37.356 1.00 69.62 97 ALA A C 1
ATOM 760 O O . ALA A 1 97 ? -27.292 -0.741 36.541 1.00 69.62 97 ALA A O 1
ATOM 761 N N . LYS A 1 98 ? -27.496 1.413 37.151 1.00 75.88 98 LYS A N 1
ATOM 762 C CA . LYS A 1 98 ? -28.224 1.837 35.942 1.00 75.88 98 LYS A CA 1
ATOM 763 C C . LYS A 1 98 ? -27.375 1.770 34.675 1.00 75.88 98 LYS A C 1
ATOM 765 O O . LYS A 1 98 ? -27.887 1.394 33.626 1.00 75.88 98 LYS A O 1
ATOM 770 N N . ILE A 1 99 ? -26.096 2.135 34.754 1.00 71.06 99 ILE A N 1
ATOM 771 C CA . ILE A 1 99 ? -25.175 2.050 33.612 1.00 71.06 99 ILE A CA 1
ATOM 772 C C . ILE A 1 99 ? -24.920 0.586 33.243 1.00 71.06 99 ILE A C 1
ATOM 774 O O . ILE A 1 99 ? -24.860 0.278 32.059 1.00 71.06 99 ILE A O 1
ATOM 778 N N . MET A 1 100 ? -24.820 -0.320 34.220 1.00 75.50 100 MET A N 1
ATOM 779 C CA . MET A 1 100 ? -24.683 -1.757 33.959 1.00 75.50 100 MET A CA 1
ATOM 780 C C . MET A 1 100 ? -25.947 -2.356 33.335 1.00 75.50 100 MET A C 1
ATOM 782 O O . MET A 1 100 ? -25.833 -3.100 32.368 1.00 75.50 100 MET A O 1
ATOM 786 N N . GLU A 1 101 ? -27.137 -1.957 33.788 1.00 80.38 101 GLU A N 1
ATOM 787 C CA . GLU A 1 101 ? -28.409 -2.362 33.169 1.00 80.38 101 GLU A CA 1
ATOM 788 C C . GLU A 1 101 ? -28.540 -1.830 31.725 1.00 80.38 101 GLU A C 1
ATOM 790 O O . GLU A 1 101 ? -28.941 -2.550 30.809 1.00 80.38 101 GLU A O 1
ATOM 795 N N . GLN A 1 102 ? -28.119 -0.584 31.477 1.00 78.31 102 GLN A N 1
ATOM 796 C CA . GLN A 1 102 ? -28.071 -0.011 30.127 1.00 78.31 102 GLN A CA 1
ATOM 797 C C . GLN A 1 102 ? -26.980 -0.635 29.247 1.00 78.31 102 GLN A C 1
ATOM 799 O O . GLN A 1 102 ? -27.162 -0.725 28.031 1.00 78.31 102 GLN A O 1
ATOM 804 N N . PHE A 1 103 ? -25.857 -1.059 29.829 1.00 72.62 103 PHE A N 1
ATOM 805 C CA . PHE A 1 103 ? -24.795 -1.772 29.125 1.00 72.62 103 PHE A CA 1
ATOM 806 C C . PHE A 1 103 ? -25.260 -3.167 28.714 1.00 72.62 103 PHE A C 1
ATOM 808 O O . PHE A 1 103 ? -25.042 -3.542 27.569 1.00 72.62 103 PHE A O 1
ATOM 815 N N . GLU A 1 104 ? -25.960 -3.890 29.587 1.00 75.50 104 GLU A N 1
ATOM 816 C CA . GLU A 1 104 ? -26.536 -5.205 29.288 1.00 75.50 104 GLU A CA 1
ATOM 817 C C . GLU A 1 104 ? -27.561 -5.110 28.145 1.00 75.50 104 GLU A C 1
ATOM 819 O O . GLU A 1 104 ? -27.421 -5.805 27.140 1.00 75.50 104 GLU A O 1
ATOM 824 N N . GLN A 1 105 ? -28.479 -4.134 28.194 1.00 81.62 105 GLN A N 1
ATOM 825 C CA . GLN A 1 105 ? -29.393 -3.858 27.076 1.00 81.62 105 GLN A CA 1
ATOM 826 C C . GLN A 1 105 ? -28.670 -3.425 25.795 1.00 81.62 105 GLN A C 1
ATOM 828 O O . GLN A 1 105 ? -29.078 -3.787 24.690 1.00 81.62 105 GLN A O 1
ATOM 833 N N . SER A 1 106 ? -27.626 -2.602 25.899 1.00 65.38 106 SER A N 1
ATOM 834 C CA . SER A 1 106 ? -26.888 -2.130 24.720 1.00 65.38 106 SER A CA 1
ATOM 835 C C . SER A 1 106 ? -26.046 -3.238 24.097 1.00 65.38 106 SER A C 1
ATOM 837 O O . SER A 1 106 ? -25.915 -3.269 22.876 1.00 65.38 106 SER A O 1
ATOM 839 N N . PHE A 1 107 ? -25.507 -4.145 24.911 1.00 72.12 107 PHE A N 1
ATOM 840 C CA . PHE A 1 107 ? -24.721 -5.293 24.482 1.00 72.12 107 PHE A CA 1
ATOM 841 C C . PHE A 1 107 ? -25.607 -6.365 23.847 1.00 72.12 107 PHE A C 1
ATOM 843 O O . PHE A 1 107 ? -25.284 -6.829 22.762 1.00 72.12 107 PHE A O 1
ATOM 850 N N . GLU A 1 108 ? -26.771 -6.666 24.427 1.00 79.75 108 GLU A N 1
ATOM 851 C CA . GLU A 1 108 ? -27.763 -7.562 23.816 1.00 79.75 108 GLU A CA 1
ATOM 852 C C . GLU A 1 108 ? -28.245 -7.013 22.462 1.00 79.75 108 GLU A C 1
ATOM 854 O O . GLU A 1 108 ? -28.273 -7.717 21.454 1.00 79.75 108 GLU A O 1
ATOM 859 N N . ASN A 1 109 ? -28.518 -5.706 22.383 1.00 74.62 109 ASN A N 1
ATOM 860 C CA . ASN A 1 109 ? -28.855 -5.057 21.115 1.00 74.62 109 ASN A CA 1
ATOM 861 C C . ASN A 1 109 ? -27.682 -5.008 20.127 1.00 74.62 109 ASN A C 1
ATOM 863 O O . ASN A 1 109 ? -27.910 -4.966 18.917 1.00 74.62 109 ASN A O 1
ATOM 867 N N . PHE A 1 110 ? -26.443 -4.946 20.612 1.00 80.50 110 PHE A N 1
ATOM 868 C CA . PHE A 1 110 ? -25.254 -4.981 19.768 1.00 80.50 110 PHE A CA 1
ATOM 869 C C . PHE A 1 110 ? -25.030 -6.382 19.202 1.00 80.50 110 PHE A C 1
ATOM 871 O O . PHE A 1 110 ? -24.807 -6.485 18.004 1.00 80.50 110 PHE A O 1
ATOM 878 N N . ASP A 1 111 ? -25.189 -7.430 20.008 1.00 73.44 111 ASP A N 1
ATOM 879 C CA . ASP A 1 111 ? -25.085 -8.831 19.585 1.00 73.44 111 ASP A CA 1
ATOM 880 C C . ASP A 1 111 ? -26.175 -9.178 18.554 1.00 73.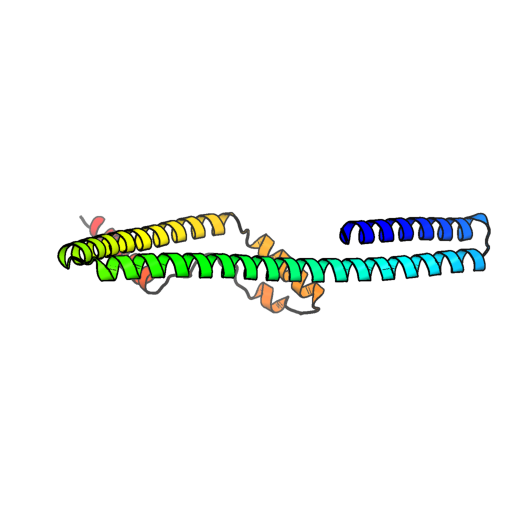44 111 ASP A C 1
ATOM 882 O O . ASP A 1 111 ? -25.891 -9.674 17.465 1.00 73.44 111 ASP A O 1
ATOM 886 N N . VAL A 1 112 ? -27.423 -8.753 18.791 1.00 79.88 112 VAL A N 1
ATOM 887 C CA . VAL A 1 112 ? -28.504 -8.890 17.797 1.00 79.88 112 VAL A CA 1
ATOM 888 C C . VAL A 1 112 ? -28.188 -8.115 16.510 1.00 79.88 112 VAL A C 1
ATOM 890 O O . VAL A 1 112 ? -28.426 -8.614 15.407 1.00 79.88 112 VAL A O 1
ATOM 893 N N . LYS A 1 113 ? -27.633 -6.900 16.609 1.00 70.81 113 LYS A N 1
ATOM 894 C CA . LYS A 1 113 ? -27.228 -6.115 15.429 1.00 70.81 113 LYS A CA 1
ATOM 895 C C . LYS A 1 113 ? -26.035 -6.728 14.709 1.00 70.81 113 LYS A C 1
ATOM 897 O O . LYS A 1 113 ? -26.030 -6.686 13.485 1.00 70.81 113 LYS A O 1
ATOM 902 N N . GLU A 1 114 ? -25.066 -7.300 15.412 1.00 73.38 114 GLU A N 1
ATOM 903 C CA . GLU A 1 114 ? -23.940 -8.028 14.830 1.00 73.38 114 GLU A CA 1
ATOM 904 C C . GLU A 1 114 ? -24.441 -9.274 14.106 1.00 73.38 114 GLU A C 1
ATOM 906 O O . GLU A 1 114 ? -24.054 -9.509 12.966 1.00 73.38 114 GLU A O 1
ATOM 911 N N . GLN A 1 115 ? -25.378 -10.017 14.693 1.00 74.25 115 GLN A N 1
ATOM 912 C CA . GLN A 1 115 ? -25.976 -11.188 14.062 1.00 74.25 115 GLN A CA 1
ATOM 913 C C . GLN A 1 115 ? -26.769 -10.811 12.799 1.00 74.25 115 GLN A C 1
ATOM 915 O O . GLN A 1 115 ? -26.647 -11.473 11.766 1.00 74.25 115 GLN A O 1
ATOM 920 N N . VAL A 1 116 ? -27.542 -9.720 12.833 1.00 75.94 116 VAL A N 1
ATOM 921 C CA . VAL A 1 116 ? -28.277 -9.214 11.659 1.00 75.94 116 VAL A CA 1
ATOM 922 C C . VAL A 1 116 ? -27.325 -8.643 10.602 1.00 75.94 116 VAL A C 1
ATOM 924 O O . VAL A 1 116 ? -27.506 -8.915 9.417 1.00 75.94 116 VAL A O 1
ATOM 927 N N . MET A 1 117 ? -26.290 -7.905 11.010 1.00 72.50 117 MET A N 1
ATOM 928 C CA . MET A 1 117 ? -25.248 -7.358 10.134 1.00 72.50 117 MET A CA 1
ATOM 929 C C . MET A 1 117 ? -24.430 -8.478 9.488 1.00 72.50 117 MET A C 1
ATOM 931 O O . MET A 1 117 ? -24.210 -8.435 8.287 1.00 72.50 117 MET A O 1
ATOM 935 N N . SER A 1 118 ? -24.033 -9.501 10.246 1.00 72.31 118 SER A N 1
ATOM 936 C CA . SER A 1 118 ? -23.318 -10.687 9.766 1.00 72.31 118 SER A CA 1
ATOM 937 C C . SER A 1 118 ? -24.175 -11.478 8.783 1.00 72.31 118 SER A C 1
ATOM 939 O O . SER A 1 118 ? -23.707 -11.823 7.704 1.00 72.31 118 SER A O 1
ATOM 941 N N . ASN A 1 119 ? -25.464 -11.678 9.073 1.00 76.62 119 ASN A N 1
ATOM 942 C CA . ASN A 1 119 ? -26.384 -12.327 8.139 1.00 76.62 119 ASN A CA 1
ATOM 943 C C . ASN A 1 119 ? -26.575 -11.506 6.853 1.00 76.62 119 ASN A C 1
ATOM 945 O O . ASN A 1 119 ? -26.476 -12.060 5.759 1.00 76.62 119 ASN A O 1
ATOM 949 N N . ALA A 1 120 ? -26.781 -10.190 6.960 1.00 71.19 120 ALA A N 1
ATOM 950 C CA . ALA A 1 120 ? -26.920 -9.304 5.805 1.00 71.19 120 ALA A CA 1
ATOM 951 C C . ALA A 1 120 ? -25.620 -9.205 4.991 1.00 71.19 120 ALA A C 1
ATOM 953 O O . ALA A 1 120 ? -25.658 -9.195 3.762 1.00 71.19 120 ALA A O 1
ATOM 954 N N . MET A 1 121 ? -24.466 -9.182 5.659 1.00 65.19 121 MET A N 1
ATOM 955 C CA . MET A 1 121 ? -23.149 -9.123 5.035 1.00 65.19 121 MET A CA 1
ATOM 956 C C . MET A 1 121 ? -22.781 -10.457 4.389 1.00 65.19 121 MET A C 1
ATOM 958 O O . MET A 1 121 ? -22.317 -10.442 3.260 1.00 65.19 121 MET A O 1
ATOM 962 N N . ASN A 1 122 ? -23.063 -11.603 5.013 1.00 68.00 122 ASN A N 1
ATOM 963 C CA . ASN A 1 122 ? -22.887 -12.921 4.395 1.00 68.00 122 ASN A CA 1
ATOM 964 C C . ASN A 1 122 ? -23.770 -13.074 3.152 1.00 68.00 122 ASN A C 1
ATOM 966 O O . ASN A 1 122 ? -23.318 -13.589 2.132 1.00 68.00 122 ASN A O 1
ATOM 970 N N . GLN A 1 123 ? -25.006 -12.573 3.196 1.00 70.81 123 GLN A N 1
ATOM 971 C CA . GLN A 1 123 ? -25.920 -12.615 2.057 1.00 70.81 123 GLN A CA 1
ATOM 972 C C . GLN A 1 123 ? -25.496 -11.644 0.936 1.00 70.81 123 GLN A C 1
ATOM 974 O O . GLN A 1 123 ? -25.557 -11.994 -0.244 1.00 70.81 123 GLN A O 1
ATOM 979 N N . ALA A 1 124 ? -24.979 -10.462 1.286 1.00 58.97 124 ALA A N 1
ATOM 980 C CA . ALA A 1 124 ? -24.408 -9.512 0.331 1.00 58.97 124 ALA A CA 1
ATOM 981 C C . ALA A 1 124 ? -23.088 -10.018 -0.285 1.00 58.97 124 ALA A C 1
ATOM 983 O O . ALA A 1 124 ? -22.930 -9.965 -1.503 1.00 58.97 124 ALA A O 1
ATOM 984 N N . MET A 1 125 ? -22.177 -10.571 0.523 1.00 56.47 125 MET A N 1
ATOM 985 C CA . MET A 1 125 ? -20.883 -11.122 0.096 1.00 56.47 125 MET A CA 1
ATOM 986 C C . MET A 1 125 ? -21.046 -12.372 -0.775 1.00 56.47 125 MET A C 1
ATOM 988 O O . MET A 1 125 ? -20.347 -12.503 -1.776 1.00 56.47 125 MET A O 1
ATOM 992 N N . ALA A 1 126 ? -22.021 -13.239 -0.477 1.00 58.91 126 ALA A N 1
ATOM 993 C CA . ALA A 1 126 ? -22.372 -14.370 -1.340 1.00 58.91 126 ALA A CA 1
ATOM 994 C C . ALA A 1 126 ? -22.838 -13.932 -2.742 1.00 58.91 126 ALA A C 1
ATOM 996 O O . ALA A 1 126 ? -22.726 -14.697 -3.696 1.00 58.91 126 ALA A O 1
ATOM 997 N N . THR A 1 127 ? -23.336 -12.699 -2.876 1.00 58.06 127 THR A N 1
ATOM 998 C CA . THR A 1 127 ? -23.791 -12.138 -4.156 1.00 58.06 127 THR A CA 1
ATOM 999 C C . THR A 1 127 ? -22.698 -11.306 -4.847 1.00 58.06 127 THR A C 1
ATOM 1001 O O . THR A 1 127 ? -22.680 -11.219 -6.073 1.00 58.06 127 THR A O 1
ATOM 1004 N N . SER A 1 128 ? -21.770 -10.699 -4.092 1.00 54.84 128 SER A N 1
ATOM 1005 C CA . SER A 1 128 ? -20.717 -9.811 -4.619 1.00 54.84 128 SER A CA 1
ATOM 1006 C C . SER A 1 128 ? -19.359 -10.473 -4.854 1.00 54.84 128 SER A C 1
ATOM 1008 O O . SER A 1 128 ? -18.490 -9.853 -5.465 1.00 54.84 128 SER A O 1
ATOM 1010 N N . THR A 1 129 ? -19.147 -11.697 -4.372 1.00 52.94 129 THR A N 1
ATOM 1011 C CA . THR A 1 129 ? -17.939 -12.483 -4.645 1.00 52.94 129 THR A CA 1
ATOM 1012 C C . THR A 1 129 ? -18.322 -13.679 -5.515 1.00 52.94 129 THR A C 1
ATOM 1014 O O . THR A 1 129 ? -18.599 -14.755 -4.986 1.00 52.94 129 THR A O 1
ATOM 1017 N N . PRO A 1 130 ? -18.373 -13.518 -6.853 1.00 56.66 130 PRO A N 1
ATOM 1018 C CA . PRO A 1 130 ? -18.586 -14.641 -7.749 1.00 56.66 130 PRO A CA 1
ATOM 1019 C C . PRO A 1 130 ? -17.471 -15.655 -7.511 1.00 56.66 130 PRO A C 1
ATOM 1021 O O . PRO A 1 130 ? -16.289 -15.319 -7.607 1.00 56.66 130 PRO A O 1
ATOM 1024 N N . THR A 1 131 ? -17.837 -16.896 -7.207 1.00 56.50 131 THR A N 1
ATOM 1025 C CA . THR A 1 131 ? -16.899 -18.014 -7.041 1.00 56.50 131 THR A CA 1
ATOM 1026 C C . THR A 1 131 ? -15.948 -18.138 -8.231 1.00 56.50 131 THR A C 1
ATOM 1028 O O . THR A 1 131 ? -14.777 -18.446 -8.047 1.00 56.50 131 THR A O 1
ATOM 1031 N N . GLU A 1 132 ? -16.409 -17.801 -9.433 1.00 59.69 132 GLU A N 1
ATOM 1032 C CA . GLU A 1 132 ? -15.609 -17.777 -10.661 1.00 59.69 132 GLU A CA 1
ATOM 1033 C C . GLU A 1 132 ? -14.414 -16.807 -10.581 1.00 59.69 132 GLU A C 1
ATOM 1035 O O . GLU A 1 132 ? -13.289 -17.199 -10.874 1.00 59.69 132 GLU A O 1
ATOM 1040 N N . ALA A 1 133 ? -14.605 -15.594 -10.048 1.00 57.56 133 ALA A N 1
ATOM 1041 C CA . ALA A 1 133 ? -13.527 -14.612 -9.887 1.00 57.56 133 ALA A CA 1
ATOM 1042 C C . ALA A 1 133 ? -12.483 -15.039 -8.835 1.00 57.56 133 ALA A C 1
ATOM 1044 O O . ALA A 1 133 ? -11.305 -14.695 -8.936 1.00 57.56 133 ALA A O 1
ATOM 1045 N N . VAL A 1 134 ? -12.907 -15.809 -7.827 1.00 63.56 134 VAL A N 1
ATOM 1046 C CA . VAL A 1 134 ? -12.007 -16.394 -6.821 1.00 63.56 134 VAL A CA 1
ATOM 1047 C C . VAL A 1 134 ? -11.203 -17.546 -7.426 1.00 63.56 134 VAL A C 1
ATOM 1049 O O . VAL A 1 134 ? -9.995 -17.623 -7.205 1.00 63.56 134 VAL A O 1
ATOM 1052 N N . HIS A 1 135 ? -11.844 -18.405 -8.223 1.00 64.94 135 HIS A N 1
ATOM 1053 C CA . HIS A 1 135 ? -11.182 -19.498 -8.939 1.00 64.94 135 HIS A CA 1
ATOM 1054 C C . HIS A 1 135 ? -10.155 -18.985 -9.961 1.00 64.94 135 HIS A C 1
ATOM 1056 O O . HIS A 1 135 ? -9.051 -19.531 -10.024 1.00 64.94 135 HIS A O 1
ATOM 1062 N N . ASP A 1 136 ? -10.467 -17.913 -10.693 1.00 72.75 136 ASP A N 1
ATOM 1063 C CA . ASP A 1 136 ? -9.538 -17.285 -11.638 1.00 72.75 136 ASP A CA 1
ATOM 1064 C C . ASP A 1 136 ? -8.313 -16.689 -10.934 1.00 72.75 136 ASP A C 1
ATOM 1066 O O . ASP A 1 136 ? -7.181 -16.908 -11.370 1.00 72.75 136 ASP A O 1
ATOM 1070 N N . LEU A 1 137 ? -8.508 -16.013 -9.795 1.00 71.25 137 LEU A N 1
ATOM 1071 C CA . LEU A 1 137 ? -7.396 -15.485 -9.001 1.00 71.25 137 LEU A CA 1
ATOM 1072 C C . LEU A 1 137 ? -6.515 -16.608 -8.428 1.00 71.25 137 LEU A C 1
ATOM 1074 O O . LEU A 1 137 ? -5.288 -16.515 -8.469 1.00 71.25 137 LEU A O 1
ATOM 1078 N N . LEU A 1 138 ? -7.119 -17.689 -7.926 1.00 69.25 138 LEU A N 1
ATOM 1079 C CA . LEU A 1 138 ? -6.387 -18.863 -7.433 1.00 69.25 138 LEU A CA 1
ATOM 1080 C C . LEU A 1 138 ? -5.574 -19.534 -8.541 1.00 69.25 138 LEU A C 1
ATOM 1082 O O . LEU A 1 138 ? -4.434 -19.935 -8.305 1.00 69.25 138 LEU A O 1
ATOM 1086 N N . ARG A 1 139 ? -6.130 -19.619 -9.751 1.00 70.75 139 ARG A N 1
ATOM 1087 C CA . ARG A 1 139 ? -5.436 -20.154 -10.922 1.00 70.75 139 ARG A CA 1
ATOM 1088 C C . ARG A 1 139 ? -4.280 -19.257 -11.363 1.00 70.75 139 ARG A C 1
ATOM 1090 O O . ARG A 1 139 ? -3.207 -19.773 -11.660 1.00 70.75 139 ARG A O 1
ATOM 1097 N N . GLN A 1 140 ? -4.455 -17.938 -11.330 1.00 71.44 140 GLN A N 1
ATOM 1098 C CA . GLN A 1 140 ? -3.380 -16.996 -11.636 1.00 71.44 140 GLN A CA 1
ATOM 1099 C C . GLN A 1 140 ? -2.221 -17.114 -10.628 1.00 71.44 140 GLN A C 1
ATOM 1101 O O . GLN A 1 140 ? -1.065 -17.222 -11.028 1.00 71.44 140 GLN A O 1
ATOM 1106 N N . ILE A 1 141 ? -2.518 -17.188 -9.326 1.00 72.19 141 ILE A N 1
ATOM 1107 C CA . ILE A 1 141 ? -1.497 -17.352 -8.275 1.00 72.19 141 ILE A CA 1
ATOM 1108 C C . ILE A 1 141 ? -0.787 -18.714 -8.395 1.00 72.19 141 ILE A C 1
ATOM 1110 O O . ILE A 1 141 ? 0.423 -18.799 -8.166 1.00 72.19 141 ILE A O 1
ATOM 1114 N N . ALA A 1 142 ? -1.515 -19.771 -8.773 1.00 69.44 142 ALA A N 1
ATOM 1115 C CA . ALA A 1 142 ? -0.965 -21.102 -9.035 1.00 69.44 142 ALA A CA 1
ATOM 1116 C C . ALA A 1 142 ? 0.080 -21.098 -10.154 1.00 69.44 142 ALA A C 1
ATOM 1118 O O . ALA A 1 142 ? 1.184 -21.623 -9.988 1.00 69.44 142 ALA A O 1
ATOM 1119 N N . GLU A 1 143 ? -0.292 -20.497 -11.287 1.00 77.50 143 GLU A N 1
ATOM 1120 C CA . GLU A 1 143 ? 0.532 -20.396 -12.488 1.00 77.50 143 GLU A CA 1
ATOM 1121 C C . GLU A 1 143 ? 1.758 -19.505 -12.227 1.00 77.50 143 GLU A C 1
ATOM 1123 O O . GLU A 1 143 ? 2.867 -19.864 -12.618 1.00 77.50 143 GLU A O 1
ATOM 1128 N N . GLU A 1 144 ? 1.600 -18.409 -11.476 1.00 66.38 144 GLU A N 1
ATOM 1129 C CA . GLU A 1 144 ? 2.705 -17.519 -11.087 1.00 66.38 144 GLU A CA 1
ATOM 1130 C C . GLU A 1 144 ? 3.725 -18.182 -10.142 1.00 66.38 144 GLU A C 1
ATOM 1132 O O . GLU A 1 144 ? 4.903 -17.821 -10.160 1.00 66.38 144 GLU A O 1
ATOM 1137 N N . ASN A 1 145 ? 3.309 -19.166 -9.336 1.00 61.50 145 ASN A N 1
ATOM 1138 C CA . ASN A 1 145 ? 4.170 -19.842 -8.355 1.00 61.50 145 ASN A CA 1
ATOM 1139 C C . ASN A 1 145 ? 4.587 -21.268 -8.766 1.00 61.50 145 ASN A C 1
ATOM 1141 O O . ASN A 1 145 ? 5.183 -21.978 -7.955 1.00 61.50 145 ASN A O 1
ATOM 1145 N N . ASN A 1 146 ? 4.303 -21.697 -10.005 1.00 60.09 146 ASN A N 1
ATOM 1146 C CA . ASN A 1 146 ? 4.531 -23.068 -10.495 1.00 60.09 146 ASN A CA 1
ATOM 1147 C C . ASN A 1 146 ? 3.960 -24.158 -9.559 1.00 60.09 146 ASN A C 1
ATOM 1149 O O . ASN A 1 146 ? 4.526 -25.247 -9.434 1.00 60.09 146 ASN A O 1
ATOM 1153 N N . LEU A 1 147 ? 2.848 -23.865 -8.879 1.00 61.25 147 LEU A N 1
ATOM 1154 C CA . LEU A 1 147 ? 2.154 -24.824 -8.026 1.00 61.25 147 LEU A CA 1
ATOM 1155 C C . LEU A 1 147 ? 1.173 -25.611 -8.898 1.00 61.25 147 LEU A C 1
ATOM 1157 O O . LEU A 1 147 ? 0.221 -25.045 -9.433 1.00 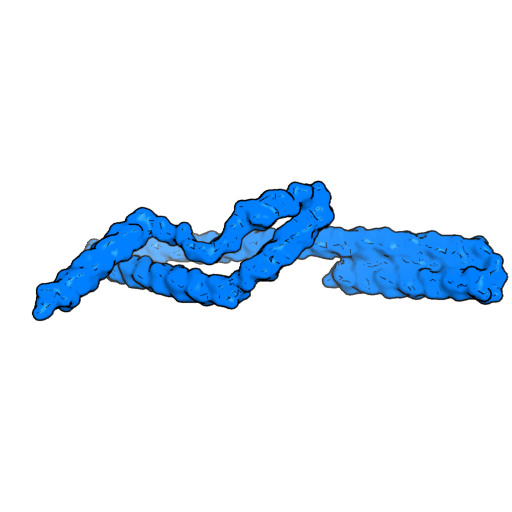61.25 147 LEU A O 1
ATOM 1161 N N . ASP A 1 148 ? 1.386 -26.921 -9.047 1.00 58.47 148 ASP A N 1
ATOM 1162 C CA . ASP A 1 148 ? 0.466 -27.792 -9.788 1.00 58.47 148 ASP A CA 1
ATOM 1163 C C . ASP A 1 148 ? -0.766 -28.125 -8.929 1.00 58.47 148 ASP A C 1
ATOM 1165 O O . ASP A 1 148 ? -0.934 -29.223 -8.402 1.00 58.47 148 ASP A O 1
ATOM 1169 N N . ILE A 1 149 ? -1.621 -27.121 -8.726 1.00 55.50 149 ILE A N 1
ATOM 1170 C CA . ILE A 1 149 ? -2.880 -27.236 -7.975 1.00 55.50 149 ILE A CA 1
ATOM 1171 C C . ILE A 1 149 ? -4.069 -27.586 -8.873 1.00 55.50 149 ILE A C 1
ATOM 1173 O O . ILE A 1 149 ? -5.195 -27.609 -8.391 1.00 55.50 149 ILE A O 1
ATOM 1177 N N . ARG A 1 150 ? -3.857 -27.950 -10.147 1.00 55.72 150 ARG A N 1
ATOM 1178 C CA . ARG A 1 150 ? -4.941 -28.324 -11.082 1.00 55.72 150 ARG A CA 1
ATOM 1179 C C . ARG A 1 150 ? -5.789 -29.481 -10.545 1.00 55.72 150 ARG A C 1
ATOM 1181 O O . ARG A 1 150 ? -7.008 -29.419 -10.606 1.00 55.72 150 ARG A O 1
ATOM 1188 N N . ALA A 1 151 ? -5.149 -30.478 -9.930 1.00 57.41 151 ALA A N 1
ATOM 1189 C CA . ALA A 1 151 ? -5.839 -31.607 -9.305 1.00 57.41 151 ALA A CA 1
ATOM 1190 C C . ALA A 1 151 ? -6.515 -31.260 -7.963 1.00 57.41 151 ALA A C 1
ATOM 1192 O O . ALA A 1 151 ? -7.429 -31.963 -7.544 1.00 57.41 151 ALA A O 1
ATOM 1193 N N . GLN A 1 152 ? -6.074 -30.197 -7.279 1.00 55.31 152 GLN A N 1
ATOM 1194 C CA . GLN A 1 152 ? -6.667 -29.751 -6.013 1.00 55.31 152 GLN A CA 1
ATOM 1195 C C . GLN A 1 152 ? -7.795 -28.739 -6.233 1.00 55.31 152 GLN A C 1
ATOM 1197 O O . GLN A 1 152 ? -8.749 -28.747 -5.471 1.00 55.31 152 GLN A O 1
ATOM 1202 N N . LEU A 1 153 ? -7.732 -27.921 -7.287 1.00 52.47 153 LEU A N 1
ATOM 1203 C CA . LEU A 1 153 ? -8.747 -26.924 -7.629 1.00 52.47 153 LEU A CA 1
ATOM 1204 C C . LEU A 1 153 ? -10.025 -27.570 -8.193 1.00 52.47 153 LEU A C 1
ATOM 1206 O O . LEU A 1 153 ? -11.112 -27.110 -7.864 1.00 52.47 153 LEU A O 1
ATOM 1210 N N . ASP A 1 154 ? -9.897 -28.671 -8.949 1.00 55.47 154 ASP A N 1
ATOM 1211 C CA . ASP A 1 154 ? -11.025 -29.530 -9.371 1.00 55.47 154 ASP A CA 1
ATOM 1212 C C . ASP A 1 154 ? -11.602 -30.364 -8.210 1.00 55.47 154 ASP A C 1
ATOM 1214 O O . ASP A 1 154 ? -12.744 -30.817 -8.265 1.00 55.47 154 ASP A O 1
ATOM 1218 N N . ALA A 1 155 ? -10.814 -30.575 -7.150 1.00 54.03 155 ALA A N 1
ATOM 1219 C CA . ALA A 1 155 ? -11.232 -31.298 -5.951 1.00 54.03 155 ALA A CA 1
ATOM 1220 C C . ALA A 1 155 ? -11.854 -30.390 -4.881 1.00 54.03 155 ALA A C 1
ATOM 1222 O O . ALA A 1 155 ? -12.343 -30.905 -3.876 1.00 54.03 155 ALA A O 1
ATOM 1223 N N . ILE A 1 156 ? -11.851 -29.064 -5.068 1.00 49.09 156 ILE A N 1
ATOM 1224 C CA . ILE A 1 156 ? -12.640 -28.159 -4.232 1.00 49.09 156 ILE A CA 1
ATOM 1225 C C . ILE A 1 156 ? -14.061 -28.218 -4.791 1.00 49.09 156 ILE A C 1
ATOM 1227 O O . ILE A 1 156 ? -14.309 -27.652 -5.858 1.00 49.09 156 ILE A O 1
ATOM 1231 N N . PRO A 1 157 ? -15.006 -28.913 -4.128 1.00 42.03 157 PRO A N 1
ATOM 1232 C CA . PRO A 1 157 ? -16.388 -28.875 -4.564 1.00 42.03 157 PRO A CA 1
ATOM 1233 C C . PRO A 1 157 ? -16.809 -27.411 -4.604 1.00 42.03 157 PRO A C 1
ATOM 1235 O O . PRO A 1 157 ? -16.630 -26.685 -3.622 1.00 42.03 157 PRO A O 1
ATOM 1238 N N . SER A 1 158 ? -17.363 -26.977 -5.740 1.00 45.50 158 SER A N 1
ATOM 1239 C CA . SER A 1 158 ? -18.120 -25.732 -5.799 1.00 45.50 158 SER A CA 1
ATOM 1240 C C . SER A 1 158 ? -19.044 -25.746 -4.591 1.00 45.50 158 SER A C 1
ATOM 1242 O O . SER A 1 158 ? -19.859 -26.666 -4.471 1.00 45.50 158 SER A O 1
ATOM 1244 N N . VAL A 1 159 ? -18.873 -24.803 -3.666 1.00 41.81 159 VAL A N 1
ATOM 1245 C CA . VAL A 1 159 ? -19.697 -24.716 -2.459 1.00 41.81 159 VAL A CA 1
ATOM 1246 C C . VAL A 1 159 ? -21.085 -24.234 -2.883 1.00 41.81 159 VAL A C 1
ATOM 1248 O O . VAL A 1 159 ? -21.494 -23.106 -2.641 1.00 41.81 159 VAL A O 1
ATOM 1251 N N . GLN A 1 160 ? -21.825 -25.104 -3.564 1.00 42.28 160 GLN A N 1
ATOM 1252 C CA . GLN A 1 160 ? -23.266 -25.129 -3.495 1.00 42.28 160 GLN A CA 1
ATOM 1253 C C . GLN A 1 160 ? -23.586 -25.753 -2.141 1.00 42.28 160 GLN A C 1
ATOM 1255 O O . GLN A 1 160 ? -23.468 -26.958 -1.973 1.00 42.28 160 GLN A O 1
ATOM 1260 N N . ASN A 1 161 ? -23.934 -24.890 -1.185 1.00 44.66 161 ASN A N 1
ATOM 1261 C CA . ASN A 1 161 ? -24.690 -25.201 0.027 1.00 44.66 161 ASN A CA 1
ATOM 1262 C C . ASN A 1 161 ? -24.323 -26.500 0.761 1.00 44.66 161 ASN A C 1
ATOM 1264 O O . ASN A 1 161 ? -24.849 -27.549 0.423 1.00 44.66 161 ASN A O 1
ATOM 1268 N N . THR A 1 162 ? -23.581 -26.384 1.866 1.00 40.97 162 THR A N 1
ATOM 1269 C CA . THR A 1 162 ? -24.014 -26.868 3.198 1.00 40.97 162 THR A CA 1
ATOM 1270 C C . THR A 1 162 ? -22.885 -26.672 4.212 1.00 40.97 162 THR A C 1
ATOM 1272 O O . THR A 1 162 ? -22.139 -27.599 4.514 1.00 40.97 162 THR A O 1
ATOM 1275 N N . VAL A 1 163 ? -22.779 -25.481 4.799 1.00 36.59 163 VAL A N 1
ATOM 1276 C CA . VAL A 1 163 ? -22.245 -25.368 6.164 1.00 36.59 163 VAL A CA 1
ATOM 1277 C C . VAL A 1 163 ? -23.447 -25.093 7.054 1.00 36.59 163 VAL A C 1
ATOM 1279 O O . VAL A 1 163 ? -23.765 -23.954 7.374 1.00 36.59 163 VAL A O 1
ATOM 1282 N N . GLN A 1 164 ? -24.190 -26.153 7.367 1.00 39.28 164 GLN A N 1
ATOM 1283 C CA . GLN A 1 164 ? -25.132 -26.112 8.476 1.00 39.28 164 GLN A CA 1
ATOM 1284 C C . GLN A 1 164 ? -24.304 -26.315 9.741 1.00 39.28 164 GLN A C 1
ATOM 1286 O O . GLN A 1 164 ? -23.673 -27.358 9.914 1.00 39.28 164 GLN A O 1
ATOM 1291 N N . THR A 1 165 ? -24.274 -25.313 10.616 1.00 44.19 165 THR A N 1
ATOM 1292 C CA . THR A 1 165 ? -23.805 -25.535 11.987 1.00 44.19 165 THR A CA 1
ATOM 1293 C C . THR A 1 165 ? -24.722 -26.566 12.667 1.00 44.19 165 THR A C 1
ATOM 1295 O O . THR A 1 165 ? -25.909 -26.628 12.328 1.00 44.19 165 THR A O 1
ATOM 1298 N N . PRO A 1 166 ? -24.233 -27.363 13.638 1.00 50.16 166 PRO A N 1
ATOM 1299 C CA . PRO A 1 166 ? -25.056 -28.351 14.347 1.00 50.16 166 PRO A CA 1
ATOM 1300 C C . PRO A 1 166 ? -26.361 -27.755 14.910 1.00 50.16 166 PRO A C 1
ATOM 1302 O O . PRO A 1 166 ? -27.413 -28.386 14.852 1.00 50.16 166 PRO A O 1
ATOM 1305 N N . ALA A 1 167 ? -26.320 -26.484 15.330 1.00 51.62 167 ALA A N 1
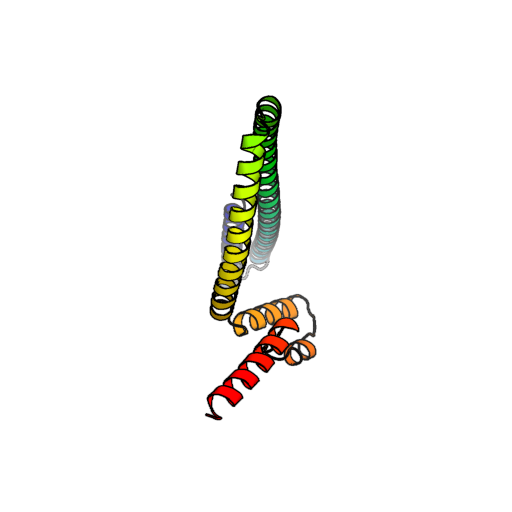ATOM 1306 C CA . ALA A 1 167 ? -27.480 -25.727 15.804 1.00 51.62 167 ALA A CA 1
ATOM 1307 C C . ALA A 1 167 ? -28.550 -25.457 14.718 1.00 51.62 167 ALA A C 1
ATOM 1309 O O . ALA A 1 167 ? -29.743 -25.398 15.015 1.00 51.62 167 ALA A O 1
ATOM 1310 N N . GLN A 1 168 ? -28.161 -25.325 13.444 1.00 49.84 168 GLN A N 1
ATOM 1311 C CA . GLN A 1 168 ? -29.093 -25.125 12.325 1.00 49.84 168 GLN A CA 1
ATOM 1312 C C . GLN A 1 168 ? -29.720 -26.432 11.824 1.00 49.84 168 GLN A C 1
ATOM 1314 O O . GLN A 1 168 ? -30.846 -26.402 11.323 1.00 49.84 168 GLN A O 1
ATOM 1319 N N . GLN A 1 169 ? -29.050 -27.579 11.991 1.00 52.09 169 GLN A N 1
ATOM 1320 C CA . GLN A 1 169 ? -29.645 -28.891 11.702 1.00 52.09 169 GLN A CA 1
ATOM 1321 C C . GLN A 1 169 ? -30.769 -29.234 12.682 1.00 52.09 169 GLN A C 1
ATOM 1323 O O . GLN A 1 169 ? -31.825 -29.708 12.259 1.00 52.09 169 GLN A O 1
ATOM 1328 N N . GLU A 1 170 ? -30.592 -28.917 13.965 1.00 53.91 170 GLU A N 1
ATOM 1329 C CA . GLU A 1 170 ? -31.646 -29.081 14.969 1.00 53.91 170 GLU A CA 1
ATOM 1330 C C . GLU A 1 170 ? -32.843 -28.159 14.699 1.00 53.91 170 GLU A C 1
ATOM 1332 O O . GLU A 1 170 ? -33.987 -28.618 14.713 1.00 53.91 170 GLU A O 1
ATOM 1337 N N . ALA A 1 171 ? -32.600 -26.894 14.340 1.00 57.97 171 ALA A N 1
ATOM 1338 C CA . ALA A 1 171 ? -33.665 -25.951 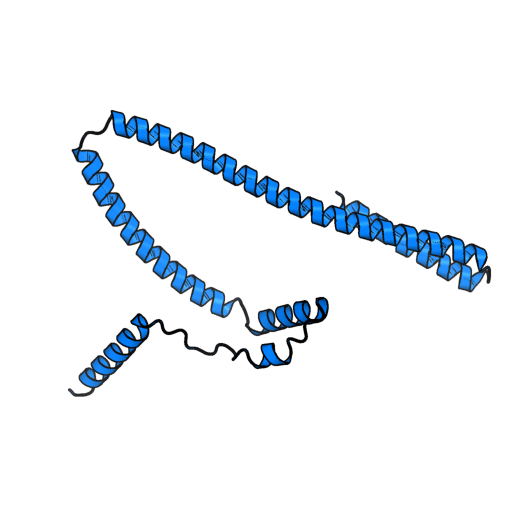13.999 1.00 57.97 171 ALA A CA 1
ATOM 1339 C C . ALA A 1 171 ? -34.421 -26.337 12.710 1.00 57.97 171 ALA A C 1
ATOM 1341 O O . ALA A 1 171 ? -35.643 -26.186 12.630 1.00 57.97 171 ALA A O 1
ATOM 1342 N N . ALA A 1 172 ? -33.733 -26.872 11.696 1.00 62.34 172 ALA A N 1
ATOM 1343 C CA . ALA A 1 172 ? -34.365 -27.345 10.463 1.00 62.34 172 ALA A CA 1
ATOM 1344 C C . ALA A 1 172 ? -35.193 -28.624 10.691 1.00 62.34 172 ALA A C 1
ATOM 1346 O O . ALA A 1 172 ? -36.312 -28.745 10.177 1.00 62.34 172 ALA A O 1
ATOM 1347 N N . ALA A 1 173 ? -34.694 -29.551 11.516 1.00 69.56 173 ALA A N 1
ATOM 1348 C CA . ALA A 1 173 ? -35.420 -30.761 11.900 1.00 69.56 173 ALA A CA 1
ATOM 1349 C C . ALA A 1 173 ? -36.678 -30.436 12.728 1.00 69.56 173 ALA A C 1
ATOM 1351 O O . ALA A 1 173 ? -37.746 -31.010 12.495 1.00 69.56 173 ALA A O 1
ATOM 1352 N N . GLN A 1 174 ? -36.585 -29.469 13.646 1.00 63.19 174 GLN A N 1
ATOM 1353 C CA . GLN A 1 174 ? -37.720 -28.998 14.443 1.00 63.19 174 GLN A CA 1
ATOM 1354 C C . GLN A 1 174 ? -38.776 -28.298 13.579 1.00 63.19 174 GLN A C 1
ATOM 1356 O O . GLN A 1 174 ? -39.962 -28.611 13.699 1.00 63.19 174 GLN A O 1
ATOM 1361 N N . ASN A 1 175 ? -38.366 -27.428 12.651 1.00 68.62 175 ASN A N 1
ATOM 1362 C CA . ASN A 1 175 ? -39.288 -26.747 11.737 1.00 68.62 175 ASN A CA 1
ATOM 1363 C C . ASN A 1 175 ? -40.012 -27.716 10.793 1.00 68.62 175 ASN A C 1
ATOM 1365 O O . ASN A 1 175 ? -41.210 -27.564 10.555 1.00 68.62 175 ASN A O 1
ATOM 1369 N N . THR A 1 176 ? -39.327 -28.757 10.318 1.00 72.62 176 THR A N 1
ATOM 1370 C CA . THR A 1 176 ? -39.946 -29.796 9.479 1.00 72.62 176 THR A CA 1
ATOM 1371 C C . THR A 1 176 ? -40.984 -30.602 10.270 1.00 72.62 176 THR A C 1
ATOM 1373 O O . THR A 1 176 ? -42.077 -30.878 9.775 1.00 72.62 176 THR A O 1
ATOM 1376 N N . ARG A 1 177 ? -40.690 -30.923 11.537 1.00 72.62 177 ARG A N 1
ATOM 1377 C CA . ARG A 1 177 ? -41.616 -31.635 12.432 1.00 72.62 177 ARG A CA 1
ATOM 1378 C C . ARG A 1 177 ? -42.840 -30.789 12.803 1.00 72.62 177 ARG A C 1
ATOM 1380 O O . ARG A 1 177 ? -43.952 -31.311 12.828 1.00 72.62 177 ARG A O 1
ATOM 1387 N N . LEU A 1 178 ? -42.654 -29.490 13.039 1.00 68.12 178 LEU A N 1
ATOM 1388 C CA . LEU A 1 178 ? -43.737 -28.526 13.272 1.00 68.12 178 LEU A CA 1
ATOM 1389 C C . LEU A 1 178 ? -44.613 -28.336 12.026 1.00 68.12 178 LEU A C 1
ATOM 1391 O O . LEU A 1 178 ? -45.832 -28.267 12.149 1.00 68.12 178 LEU A O 1
ATOM 1395 N N . ALA A 1 179 ? -44.025 -28.304 10.828 1.00 71.38 179 ALA A N 1
ATOM 1396 C CA . ALA A 1 179 ? -44.780 -28.235 9.578 1.00 71.38 179 ALA A CA 1
ATOM 1397 C C . ALA A 1 179 ? -45.632 -29.496 9.350 1.00 71.38 179 ALA A C 1
ATOM 1399 O O . ALA A 1 179 ? -46.810 -29.386 9.015 1.00 71.38 179 ALA A O 1
ATOM 1400 N N . ALA A 1 180 ? -45.085 -30.686 9.618 1.00 72.44 180 ALA A N 1
ATOM 1401 C CA . ALA A 1 180 ? -45.829 -31.944 9.515 1.00 72.44 180 ALA A CA 1
ATOM 1402 C C . ALA A 1 180 ? -47.029 -32.008 10.480 1.00 72.44 180 ALA A C 1
ATOM 1404 O O . ALA A 1 180 ? -48.083 -32.520 10.117 1.00 72.44 180 ALA A O 1
ATOM 1405 N N . LEU A 1 181 ? -46.904 -31.435 11.681 1.00 63.94 181 LEU A N 1
ATOM 1406 C CA . LEU A 1 181 ? -48.004 -31.332 12.649 1.00 63.94 181 LEU A CA 1
ATOM 1407 C C . LEU A 1 181 ? -49.070 -30.303 12.238 1.00 63.94 181 LEU A C 1
ATOM 1409 O O . LEU A 1 181 ? -50.242 -30.489 12.542 1.00 63.94 181 LEU A O 1
ATOM 1413 N N . ARG A 1 182 ? -48.692 -29.245 11.510 1.00 69.38 182 ARG A N 1
ATOM 1414 C CA . ARG A 1 182 ? -49.634 -28.232 10.996 1.00 69.38 182 ARG A CA 1
ATOM 1415 C C . ARG A 1 182 ? -50.452 -28.718 9.801 1.00 69.38 182 ARG A C 1
ATOM 1417 O O . ARG A 1 182 ? -51.545 -28.214 9.588 1.00 69.38 182 ARG A O 1
ATOM 1424 N N . HIS A 1 183 ? -49.945 -29.692 9.049 1.00 58.66 183 HIS A N 1
ATOM 1425 C CA . HIS A 1 183 ? -50.670 -30.334 7.948 1.00 58.66 183 HIS A CA 1
ATOM 1426 C C . HIS A 1 183 ? -51.508 -31.550 8.382 1.00 58.66 183 HIS A C 1
ATOM 1428 O O . HIS A 1 183 ? -52.207 -32.122 7.552 1.00 58.66 183 HIS A O 1
ATOM 1434 N N . ALA A 1 184 ? -51.441 -31.951 9.656 1.00 53.34 184 ALA A N 1
ATOM 1435 C CA . ALA A 1 184 ? -52.162 -33.101 10.209 1.00 53.34 184 ALA A CA 1
ATOM 1436 C C . ALA A 1 184 ? -53.428 -32.725 11.014 1.00 53.34 184 ALA A C 1
ATOM 1438 O O . ALA A 1 184 ? -53.930 -33.549 11.778 1.00 53.34 184 ALA A O 1
ATOM 1439 N N . THR A 1 185 ? -53.941 -31.502 10.842 1.00 45.94 185 THR A N 1
ATOM 1440 C CA . THR A 1 185 ? -55.251 -31.043 11.357 1.00 45.94 185 THR A CA 1
ATOM 1441 C C . THR A 1 185 ? -56.108 -30.596 10.187 1.00 45.94 185 THR A C 1
ATOM 1443 O O . THR A 1 185 ? -57.329 -30.852 10.233 1.00 45.94 185 THR A O 1
#

pLDDT: mean 73.39, std 14.2, range [36.59, 95.38]

Radius of gyration: 31.8 Å; chains: 1; bounding box: 83×44×85 Å

Organism: NCBI:txid392033